Protein AF-A0A0C9WR78-F1 (afdb_monomer)

InterPro domains:
  IPR041539 CxC5 like cysteine cluster associated with KDZ [PF18718] (145-223)

Organism: NCBI:txid1095629

Foldseek 3Di:
DDPDFDADEFQPAPVVLVVVLQVVQFAPPQDPVLVVVLSCLLLQPLVLQAVQLDLCLDDPPHDHDLFDPSLLVSLVVSCVVCPPSVNRRHYPPQPPPPPPPPVSSSVSVSNSSNVVCVSSVSYQADPVRDGNDRHTRYDCPVVDDQAAQEAPQQFDPDPVLVRHGWDFDQDPVRFDFDWDADPNDTDGRHTWTWTARPPQRWIGGNAWTWHQDPVRDIDIDGPPDD

Structure (mmCIF, N/CA/C/O backbone):
data_AF-A0A0C9WR78-F1
#
_entry.id   AF-A0A0C9WR78-F1
#
loop_
_atom_site.group_PDB
_atom_site.id
_atom_site.type_symbol
_atom_site.label_atom_id
_atom_site.label_alt_id
_atom_site.label_comp_id
_atom_site.label_asym_id
_atom_site.label_entity_id
_atom_site.label_seq_id
_atom_site.pdbx_PDB_ins_code
_atom_site.Cartn_x
_atom_site.Cartn_y
_atom_site.Cartn_z
_atom_site.occupancy
_atom_site.B_iso_or_equiv
_atom_site.auth_seq_id
_atom_site.auth_comp_id
_atom_site.auth_asym_id
_atom_site.auth_atom_id
_atom_site.pdbx_PDB_model_num
ATOM 1 N N . VAL A 1 1 ? 12.668 29.415 6.405 1.00 40.47 1 VAL A N 1
ATOM 2 C CA . VAL A 1 1 ? 13.225 28.047 6.339 1.00 40.47 1 VAL A CA 1
ATOM 3 C C . VAL A 1 1 ? 12.569 27.245 7.443 1.00 40.47 1 VAL A C 1
ATOM 5 O O . VAL A 1 1 ? 12.888 27.458 8.604 1.00 40.47 1 VAL A O 1
ATOM 8 N N . THR A 1 2 ? 11.577 26.428 7.111 1.00 44.56 2 THR A N 1
ATOM 9 C CA . THR A 1 2 ? 10.944 25.514 8.070 1.00 44.56 2 THR A CA 1
ATOM 10 C C . THR A 1 2 ? 11.671 24.182 7.939 1.00 44.56 2 THR A C 1
ATOM 12 O O . THR A 1 2 ? 11.832 23.698 6.822 1.00 44.56 2 THR A O 1
ATOM 15 N N . ALA A 1 3 ? 12.187 23.633 9.040 1.00 56.28 3 ALA A N 1
ATOM 16 C CA . ALA A 1 3 ? 12.831 22.322 9.022 1.00 56.28 3 ALA A CA 1
ATOM 17 C C . ALA A 1 3 ? 11.846 21.265 8.497 1.00 56.28 3 ALA A C 1
ATOM 19 O O . ALA A 1 3 ? 10.652 21.347 8.802 1.00 56.28 3 ALA A O 1
ATOM 20 N N . ALA A 1 4 ? 12.335 20.294 7.719 1.00 65.69 4 ALA A N 1
ATOM 21 C CA . ALA A 1 4 ? 11.514 19.163 7.301 1.00 65.69 4 ALA A CA 1
ATOM 22 C C . ALA A 1 4 ? 10.894 18.505 8.550 1.00 65.69 4 ALA A C 1
ATOM 24 O O . ALA A 1 4 ? 11.597 18.342 9.557 1.00 65.69 4 ALA A O 1
ATOM 25 N N . PRO A 1 5 ? 9.588 18.183 8.536 1.00 70.12 5 PRO A N 1
ATOM 26 C CA . PRO A 1 5 ? 8.941 17.575 9.688 1.00 70.12 5 PRO A CA 1
ATOM 27 C C . PRO A 1 5 ? 9.662 16.273 10.040 1.00 70.12 5 PRO A C 1
ATOM 29 O O . PRO A 1 5 ? 9.913 15.436 9.177 1.00 70.12 5 PRO A O 1
ATOM 32 N N . GLN A 1 6 ? 10.022 16.108 11.314 1.00 84.88 6 GLN A N 1
ATOM 33 C CA . GLN A 1 6 ? 10.614 14.859 11.781 1.00 84.88 6 GLN A CA 1
ATOM 34 C C . GLN A 1 6 ? 9.590 13.737 11.613 1.00 84.88 6 GLN A C 1
ATOM 36 O O . GLN A 1 6 ? 8.482 13.842 12.134 1.00 84.88 6 GLN A O 1
ATOM 41 N N . THR A 1 7 ? 9.966 12.668 10.916 1.00 91.69 7 THR A N 1
ATOM 42 C CA . THR A 1 7 ? 9.113 11.499 10.679 1.00 91.69 7 THR A CA 1
ATOM 43 C C . THR A 1 7 ? 9.418 10.372 11.665 1.00 91.69 7 THR A C 1
ATOM 45 O O . THR A 1 7 ? 10.515 10.294 12.219 1.00 91.69 7 THR A O 1
ATOM 48 N N . GLN A 1 8 ? 8.465 9.464 11.852 1.00 92.69 8 GLN A N 1
ATOM 49 C CA . GLN A 1 8 ? 8.686 8.151 12.467 1.00 92.69 8 GLN A CA 1
ATOM 50 C C . GLN A 1 8 ? 8.805 7.072 11.374 1.00 92.69 8 GLN A C 1
ATOM 52 O O . GLN A 1 8 ? 8.262 7.264 10.286 1.00 92.69 8 GLN A O 1
ATOM 57 N N . PRO A 1 9 ? 9.513 5.952 11.601 1.00 93.69 9 PRO A N 1
ATOM 58 C CA . PRO A 1 9 ? 9.627 4.893 10.598 1.00 93.69 9 PRO A CA 1
ATOM 59 C C . PRO A 1 9 ? 8.269 4.245 10.288 1.00 93.69 9 PRO A C 1
ATOM 61 O O . PRO A 1 9 ? 7.370 4.239 11.134 1.00 93.69 9 PRO A O 1
ATOM 64 N N . PHE A 1 10 ? 8.138 3.659 9.094 1.00 94.69 10 PHE A N 1
ATOM 65 C CA . PHE A 1 10 ? 6.995 2.805 8.770 1.00 94.69 10 PHE A CA 1
ATOM 66 C C . PHE A 1 10 ? 6.891 1.650 9.783 1.00 94.69 10 PHE A C 1
ATOM 68 O O . PHE A 1 10 ? 7.930 1.094 10.158 1.00 94.69 10 PHE A O 1
ATOM 75 N N . PRO A 1 11 ? 5.681 1.266 10.238 1.00 93.56 11 PRO A N 1
ATOM 76 C CA . PRO A 1 11 ? 5.516 0.159 11.174 1.00 93.56 11 PRO A CA 1
ATOM 77 C C . PRO A 1 11 ? 6.194 -1.129 10.686 1.00 93.56 11 PRO A C 1
ATOM 79 O O . PRO A 1 11 ? 5.791 -1.723 9.688 1.00 93.56 11 PRO A O 1
ATOM 82 N N . ASN A 1 12 ? 7.217 -1.583 11.414 1.00 93.69 12 ASN A N 1
ATOM 83 C CA . ASN A 1 12 ? 7.904 -2.839 11.127 1.00 93.69 12 ASN A CA 1
ATOM 84 C C . ASN A 1 12 ? 7.202 -3.995 11.852 1.00 93.69 12 ASN A C 1
ATOM 86 O O . ASN A 1 12 ? 7.525 -4.321 12.996 1.00 93.69 12 ASN A O 1
ATOM 90 N N . LEU A 1 13 ? 6.205 -4.580 11.193 1.00 94.06 13 LEU A N 1
ATOM 91 C CA . LEU A 1 13 ? 5.384 -5.663 11.726 1.00 94.06 13 LEU A CA 1
ATOM 92 C C . LEU A 1 13 ? 5.603 -6.944 10.906 1.00 94.06 13 LEU A C 1
ATOM 94 O O . LEU A 1 13 ? 5.461 -6.903 9.682 1.00 94.06 13 LEU A O 1
ATOM 98 N N . PRO A 1 14 ? 5.878 -8.107 11.533 1.00 96.62 14 PRO A N 1
ATOM 99 C CA . PRO A 1 14 ? 5.949 -9.360 10.796 1.00 96.62 14 PRO A CA 1
ATOM 100 C C . PRO A 1 14 ? 4.635 -9.642 10.067 1.00 96.62 14 PRO A C 1
ATOM 102 O O . PRO A 1 14 ? 3.563 -9.606 10.677 1.00 96.62 14 PRO A O 1
ATOM 105 N N . PHE A 1 15 ? 4.719 -10.011 8.787 1.00 96.19 15 PHE A N 1
ATOM 106 C CA . PHE A 1 15 ? 3.531 -10.247 7.962 1.00 96.19 15 PHE A CA 1
ATOM 107 C C . PHE A 1 15 ? 2.577 -11.281 8.577 1.00 96.19 15 PHE A C 1
ATOM 109 O O . PHE A 1 15 ? 1.371 -11.097 8.525 1.00 96.19 15 PHE A O 1
ATOM 116 N N . LYS A 1 16 ? 3.097 -12.317 9.252 1.00 97.81 16 LYS A N 1
ATOM 117 C CA . LYS A 1 16 ? 2.271 -13.306 9.968 1.00 97.81 16 LYS A CA 1
ATOM 118 C C . LYS A 1 16 ? 1.403 -12.680 11.066 1.00 97.81 16 LYS A C 1
ATOM 120 O O . LYS A 1 16 ? 0.264 -13.097 11.262 1.00 97.81 16 LYS A O 1
ATOM 125 N N . VAL A 1 17 ? 1.939 -11.712 11.811 1.00 97.94 17 VAL A N 1
ATOM 126 C CA . VAL A 1 17 ? 1.195 -11.017 12.874 1.00 97.94 17 VAL A CA 1
ATOM 127 C C . VAL A 1 17 ? 0.112 -10.140 12.248 1.00 97.94 17 VAL A C 1
ATOM 129 O O . VAL A 1 17 ? -1.032 -10.171 12.696 1.00 97.94 17 VAL A O 1
ATOM 132 N N . PHE A 1 18 ? 0.452 -9.436 11.164 1.00 97.50 18 PHE A N 1
ATOM 133 C CA . PHE A 1 18 ? -0.502 -8.662 10.375 1.00 97.50 18 PHE A CA 1
ATOM 134 C C . PHE A 1 18 ? -1.630 -9.534 9.807 1.00 97.50 18 PHE A C 1
ATOM 136 O O . PHE A 1 18 ? -2.799 -9.257 10.053 1.00 97.50 18 PHE A O 1
ATOM 143 N N . SER A 1 19 ? -1.299 -10.616 9.100 1.00 97.19 19 SER A N 1
ATOM 144 C CA . SER A 1 19 ? -2.281 -11.494 8.458 1.00 97.19 19 SER A CA 1
ATOM 145 C C . SER A 1 19 ? -3.215 -12.135 9.483 1.00 97.19 19 SER A C 1
ATOM 147 O O . SER A 1 19 ? -4.429 -12.113 9.304 1.00 97.19 19 SER A O 1
ATOM 149 N N . THR A 1 20 ? -2.665 -12.599 10.612 1.00 97.88 20 THR A N 1
ATOM 150 C CA . THR A 1 20 ? -3.453 -13.150 11.725 1.00 97.88 20 THR A CA 1
ATOM 151 C C . THR A 1 20 ? -4.418 -12.106 12.283 1.00 97.88 20 THR A C 1
ATOM 153 O O . THR A 1 20 ? -5.585 -12.409 12.515 1.00 97.88 20 THR A O 1
ATOM 156 N N . PHE A 1 21 ? -3.966 -10.862 12.473 1.00 97.81 21 PHE A N 1
ATOM 157 C CA . PHE A 1 21 ? -4.841 -9.779 12.916 1.00 97.81 21 PHE A CA 1
ATOM 158 C C . PHE A 1 21 ? -5.975 -9.521 11.920 1.00 97.81 21 PHE A C 1
ATOM 160 O O . PHE A 1 21 ? -7.121 -9.360 12.341 1.00 9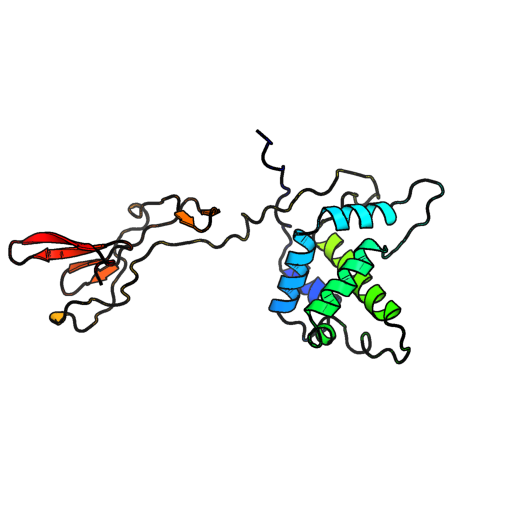7.81 21 PHE A O 1
ATOM 167 N N . VAL A 1 22 ? -5.677 -9.500 10.616 1.00 97.25 22 VAL A N 1
ATOM 168 C CA . VAL A 1 22 ? -6.681 -9.264 9.572 1.00 97.25 22 VAL A CA 1
ATOM 169 C C . VAL A 1 22 ? -7.749 -10.355 9.596 1.00 97.25 22 VAL A C 1
ATOM 171 O O . VAL A 1 22 ? -8.935 -10.040 9.695 1.00 97.25 22 VAL A O 1
ATOM 174 N N . GLU A 1 23 ? -7.337 -11.624 9.620 1.00 95.88 23 GLU A N 1
ATOM 175 C CA . GLU A 1 23 ? -8.231 -12.783 9.735 1.00 95.88 23 GLU A CA 1
ATOM 176 C C . GLU A 1 23 ? -9.070 -12.743 11.023 1.00 95.88 23 GLU A C 1
ATOM 178 O O . GLU A 1 23 ? -10.248 -13.117 11.035 1.00 95.88 23 GLU A O 1
ATOM 183 N N . GLN A 1 24 ? -8.480 -12.266 12.124 1.00 95.94 24 GLN A N 1
ATOM 184 C CA . GLN A 1 24 ? -9.122 -12.179 13.435 1.00 95.94 24 GLN A CA 1
ATOM 185 C C . GLN A 1 24 ? -10.045 -10.968 13.612 1.00 95.94 24 GLN A C 1
ATOM 187 O O . GLN A 1 24 ? -10.914 -10.990 14.485 1.00 95.94 24 GLN A O 1
ATOM 192 N N . THR A 1 25 ? -9.890 -9.927 12.800 1.00 96.19 25 THR A N 1
ATOM 193 C CA . THR A 1 25 ? -10.568 -8.644 13.020 1.00 96.19 25 THR A CA 1
ATOM 194 C C . THR A 1 25 ? -11.591 -8.342 11.940 1.00 96.19 25 THR A C 1
ATOM 196 O O . THR A 1 25 ? -12.687 -7.883 12.263 1.00 96.19 25 THR A O 1
ATOM 199 N N . PHE A 1 26 ? -11.284 -8.609 10.675 1.00 96.25 26 PHE A N 1
ATOM 200 C CA . PHE A 1 26 ? -12.121 -8.216 9.543 1.00 96.25 26 PHE A CA 1
ATOM 201 C C . PHE A 1 26 ? -12.909 -9.398 8.967 1.00 96.25 26 PHE A C 1
ATOM 203 O O . PHE A 1 26 ? -12.784 -10.540 9.424 1.00 96.25 26 PHE A O 1
ATOM 210 N N . GLY A 1 27 ? -13.799 -9.116 8.013 1.00 94.75 27 GLY A N 1
ATOM 211 C CA . GLY A 1 27 ? -14.525 -10.152 7.287 1.00 94.75 27 GLY A CA 1
ATOM 212 C C . GLY A 1 27 ? -13.594 -10.961 6.383 1.00 94.75 27 GLY A C 1
ATOM 213 O O . GLY A 1 27 ? -12.632 -10.434 5.833 1.00 94.75 27 GLY A O 1
ATOM 214 N N . SER A 1 28 ? -13.906 -12.244 6.186 1.00 93.75 28 SER A N 1
ATOM 215 C CA . SER A 1 28 ? -13.090 -13.172 5.380 1.00 93.75 28 SER A CA 1
ATOM 216 C C . SER A 1 28 ? -12.945 -12.768 3.910 1.00 93.75 28 SER A C 1
ATOM 218 O O . SER A 1 28 ? -12.052 -13.254 3.229 1.00 93.75 28 SER A O 1
ATOM 220 N N . ASN A 1 29 ? -13.833 -11.899 3.424 1.00 93.81 29 ASN A N 1
ATOM 221 C CA . ASN A 1 29 ? -13.878 -11.452 2.033 1.00 93.81 29 ASN A CA 1
ATOM 222 C C . ASN A 1 29 ? -13.336 -10.021 1.870 1.00 93.81 29 ASN A C 1
ATOM 224 O O . ASN A 1 29 ? -13.615 -9.384 0.856 1.00 93.81 29 ASN A O 1
ATOM 228 N N . ILE A 1 30 ? -12.629 -9.481 2.873 1.00 96.38 30 ILE A N 1
ATOM 229 C CA . ILE A 1 30 ? -11.967 -8.180 2.749 1.00 96.38 30 ILE A CA 1
ATOM 230 C C . ILE A 1 30 ? -10.943 -8.228 1.611 1.00 96.38 30 ILE A C 1
ATOM 232 O O . ILE A 1 30 ? -10.128 -9.146 1.522 1.00 96.38 30 ILE A O 1
ATOM 236 N N . SER A 1 31 ? -10.998 -7.246 0.712 1.00 96.75 31 SER A N 1
ATOM 237 C CA . SER A 1 31 ? -10.067 -7.177 -0.414 1.00 96.75 31 SER A CA 1
ATOM 238 C C . SER A 1 31 ? -8.708 -6.617 0.019 1.00 96.75 31 SER A C 1
ATOM 240 O O . SER A 1 31 ? -8.617 -5.834 0.971 1.00 96.75 31 SER A O 1
ATOM 242 N N . LEU A 1 32 ? -7.650 -6.946 -0.730 1.00 96.81 32 LEU A N 1
ATOM 243 C CA . LEU A 1 32 ? -6.335 -6.323 -0.549 1.00 96.81 32 LEU A CA 1
ATOM 244 C C . LEU A 1 32 ? -6.422 -4.793 -0.667 1.00 96.81 32 LEU A C 1
ATOM 246 O O . LEU A 1 32 ? -5.854 -4.088 0.159 1.00 96.81 32 LEU A O 1
ATOM 250 N N . ALA A 1 33 ? -7.178 -4.282 -1.644 1.00 97.50 33 ALA A N 1
ATOM 251 C CA . ALA A 1 33 ? -7.356 -2.846 -1.852 1.00 97.50 33 ALA A CA 1
ATOM 252 C C . ALA A 1 33 ? -7.993 -2.160 -0.631 1.00 97.50 33 ALA A C 1
ATOM 254 O O . ALA A 1 33 ? -7.515 -1.122 -0.180 1.00 97.50 33 ALA A O 1
ATOM 255 N N . THR A 1 34 ? -9.025 -2.771 -0.041 1.00 97.81 34 THR A N 1
ATOM 256 C CA . THR A 1 34 ? -9.662 -2.279 1.189 1.00 97.81 34 THR A CA 1
ATOM 257 C C . THR A 1 34 ? -8.683 -2.284 2.360 1.00 97.81 34 THR A C 1
ATOM 259 O O . THR A 1 34 ? -8.630 -1.323 3.123 1.00 97.81 34 THR A O 1
ATOM 262 N N . MET A 1 35 ? -7.881 -3.341 2.503 1.00 97.38 35 MET A N 1
ATOM 263 C CA . MET A 1 35 ? -6.908 -3.438 3.588 1.00 97.38 35 MET A CA 1
ATOM 264 C C . MET A 1 35 ? -5.779 -2.404 3.448 1.00 97.38 35 MET A C 1
ATOM 266 O O . MET A 1 35 ? -5.389 -1.789 4.439 1.00 97.38 35 MET A O 1
ATOM 270 N N . LEU A 1 36 ? -5.295 -2.160 2.227 1.00 97.38 36 LEU A N 1
ATOM 271 C CA . LEU A 1 36 ? -4.324 -1.100 1.941 1.00 97.38 36 LEU A CA 1
ATOM 272 C C . LEU A 1 36 ? -4.911 0.289 2.216 1.00 97.38 36 LEU A C 1
ATOM 274 O O . LEU A 1 36 ? -4.250 1.102 2.853 1.00 97.38 36 LEU A O 1
ATOM 278 N N . LEU A 1 37 ? -6.169 0.538 1.831 1.00 98.12 37 LEU A N 1
ATOM 279 C CA . LEU A 1 37 ? -6.866 1.787 2.156 1.00 98.12 37 LEU A CA 1
ATOM 280 C C . LEU A 1 37 ? -6.908 2.021 3.666 1.00 98.12 37 LEU A C 1
ATOM 282 O O . LEU A 1 37 ? -6.587 3.115 4.122 1.00 98.12 37 LEU A O 1
ATOM 286 N N . LEU A 1 38 ? -7.282 1.004 4.447 1.00 98.12 38 LEU A N 1
ATOM 287 C CA . LEU A 1 38 ? -7.291 1.111 5.904 1.00 98.12 38 LEU A CA 1
ATOM 288 C C . LEU A 1 38 ? -5.878 1.367 6.440 1.00 98.12 38 LEU A C 1
ATOM 290 O O . LEU A 1 38 ? -5.715 2.253 7.269 1.00 98.12 38 LEU A O 1
ATOM 294 N N . LEU A 1 39 ? -4.863 0.640 5.958 1.00 97.69 39 LEU A N 1
ATOM 295 C CA . LEU A 1 39 ? -3.469 0.815 6.379 1.00 97.69 39 LEU A CA 1
ATOM 296 C C . LEU A 1 39 ? -2.993 2.252 6.146 1.00 97.69 39 LEU A C 1
ATOM 298 O O . LEU A 1 39 ? -2.567 2.895 7.103 1.00 97.69 39 LEU A O 1
ATOM 302 N N . PHE A 1 40 ? -3.134 2.762 4.920 1.00 97.25 40 PHE A N 1
ATOM 303 C CA . PHE A 1 40 ? -2.748 4.129 4.566 1.00 97.25 40 PHE A CA 1
ATOM 304 C C . PHE A 1 40 ? -3.545 5.163 5.355 1.00 97.25 40 PHE A C 1
ATOM 306 O O . PHE A 1 40 ? -2.971 6.102 5.897 1.00 97.25 40 PHE A O 1
ATOM 313 N N . THR A 1 41 ? -4.845 4.935 5.551 1.00 98.00 41 THR A N 1
ATOM 314 C CA . THR A 1 41 ? -5.661 5.808 6.401 1.00 98.00 41 THR A CA 1
ATOM 315 C C . THR A 1 41 ? -5.093 5.892 7.822 1.00 98.00 41 THR A C 1
ATOM 317 O O . THR A 1 41 ? -5.017 6.982 8.385 1.00 98.00 41 THR A O 1
ATOM 320 N N . MET A 1 42 ? -4.649 4.779 8.414 1.00 97.50 42 MET A N 1
ATOM 321 C CA . MET A 1 42 ? -4.058 4.806 9.755 1.00 97.50 42 MET A CA 1
ATOM 322 C C . MET A 1 42 ? -2.705 5.529 9.778 1.00 97.50 42 MET A C 1
ATOM 324 O O . MET A 1 42 ? -2.457 6.326 10.683 1.00 97.50 42 MET A O 1
ATOM 328 N N . THR A 1 43 ? -1.831 5.278 8.803 1.00 96.75 43 THR A N 1
ATOM 329 C CA . THR A 1 43 ? -0.476 5.854 8.767 1.00 96.75 43 THR A CA 1
ATOM 330 C C . THR A 1 43 ? -0.443 7.327 8.346 1.00 96.75 43 THR A C 1
ATOM 332 O O . THR A 1 43 ? 0.503 8.027 8.706 1.00 96.75 43 THR A O 1
ATOM 335 N N . GLU A 1 44 ? -1.475 7.829 7.661 1.00 96.31 44 GLU A N 1
ATOM 336 C CA . GLU A 1 44 ? -1.596 9.237 7.238 1.00 96.31 44 GLU A CA 1
ATOM 337 C C . GLU A 1 44 ? -2.355 10.141 8.220 1.00 96.31 44 GLU A C 1
ATOM 339 O O . GLU A 1 44 ? -2.433 11.345 7.998 1.00 96.31 44 GLU A O 1
ATOM 344 N N . ASN A 1 45 ? -2.899 9.606 9.320 1.00 96.75 45 ASN A N 1
ATOM 345 C CA . ASN A 1 45 ? -3.698 10.389 10.277 1.00 96.75 45 ASN A CA 1
ATOM 346 C C . ASN A 1 45 ? -3.119 10.425 11.717 1.00 96.75 45 ASN A C 1
ATOM 348 O O . ASN A 1 45 ? -3.869 10.234 12.684 1.00 96.75 45 ASN A O 1
ATOM 352 N N . PRO A 1 46 ? -1.808 10.684 11.925 1.00 95.25 46 PRO A N 1
ATOM 353 C CA . PRO A 1 46 ? -1.176 10.601 13.247 1.00 95.25 46 PRO A CA 1
ATOM 354 C C . PRO A 1 46 ? -1.723 11.616 14.266 1.00 95.25 46 PRO A C 1
ATOM 356 O O . PRO A 1 46 ? -1.788 11.317 15.463 1.00 95.25 46 PRO A O 1
ATOM 359 N N . GLU A 1 47 ? -2.159 12.804 13.841 1.00 94.81 47 GLU A N 1
ATOM 360 C CA . GLU A 1 47 ? -2.771 13.797 14.729 1.00 94.81 47 GLU A CA 1
ATOM 361 C C . GLU A 1 47 ? -4.115 13.312 15.269 1.00 94.81 47 GLU A C 1
ATOM 363 O O . GLU A 1 47 ? -4.366 13.411 16.472 1.00 94.81 47 GLU A O 1
ATOM 368 N N . LEU A 1 48 ? -4.954 12.746 14.397 1.00 96.94 48 LEU A N 1
ATOM 369 C CA . LEU A 1 48 ? -6.248 12.186 14.779 1.00 96.94 48 LEU A CA 1
ATOM 370 C C . LEU A 1 48 ? -6.057 11.027 15.760 1.00 96.94 48 LEU A C 1
ATOM 372 O O . LEU A 1 48 ? -6.731 10.977 16.790 1.00 96.94 48 LEU A O 1
ATOM 376 N N . LEU A 1 49 ? -5.094 10.138 15.492 1.00 96.75 49 LEU A N 1
ATOM 377 C CA . LEU A 1 49 ? -4.758 9.036 16.39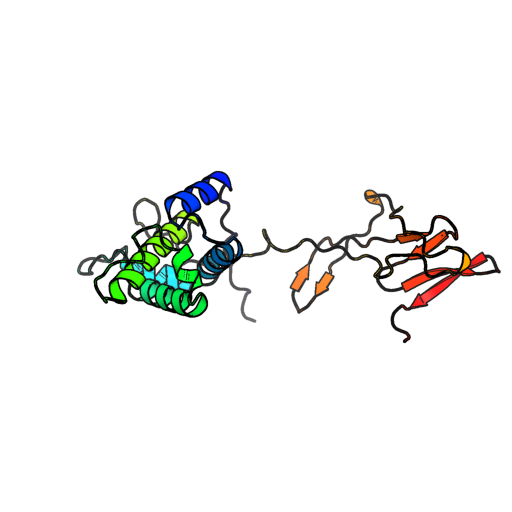5 1.00 96.75 49 LEU A CA 1
ATOM 378 C C . LEU A 1 49 ? -4.203 9.532 17.736 1.00 96.75 49 LEU A C 1
ATOM 380 O O . LEU A 1 49 ? -4.549 8.981 18.779 1.00 96.75 49 LEU A O 1
ATOM 384 N N . SER A 1 50 ? -3.424 10.616 17.743 1.00 95.50 50 SER A N 1
ATOM 385 C CA . SER A 1 50 ? -2.942 11.234 18.984 1.00 95.50 50 SER A CA 1
ATOM 386 C C . SER A 1 50 ? -4.093 11.792 19.830 1.00 95.50 50 SER A C 1
ATOM 388 O O . SER A 1 50 ? -4.132 11.578 21.044 1.00 95.50 50 SER A O 1
ATOM 390 N N . LEU A 1 51 ? -5.055 12.471 19.195 1.00 95.69 51 LEU A N 1
ATOM 391 C CA . LEU A 1 51 ? -6.258 12.991 19.854 1.00 95.69 51 LEU A CA 1
ATOM 392 C C . LEU A 1 51 ? -7.132 11.860 20.407 1.00 95.69 51 LEU A C 1
ATOM 394 O O . LEU A 1 51 ? -7.616 11.942 21.538 1.00 95.69 51 LEU A O 1
ATOM 398 N N . HIS A 1 52 ? -7.301 10.786 19.633 1.00 96.12 52 HIS A N 1
ATOM 399 C CA . HIS A 1 52 ? -7.997 9.586 20.079 1.00 96.12 52 HIS A CA 1
ATOM 400 C C . HIS A 1 52 ? -7.320 8.965 21.306 1.00 96.12 52 HIS A C 1
ATOM 402 O O . HIS A 1 52 ? -7.970 8.780 22.337 1.00 96.12 52 HIS A O 1
ATOM 408 N N . ALA A 1 53 ? -6.012 8.722 21.235 1.00 95.38 53 ALA A N 1
ATOM 409 C CA . ALA A 1 53 ? -5.265 8.082 22.305 1.00 95.38 53 ALA A CA 1
ATOM 410 C C . ALA A 1 53 ? -5.265 8.903 23.605 1.00 95.38 53 ALA A C 1
ATOM 412 O O . ALA A 1 53 ? -5.358 8.324 24.689 1.00 95.38 53 ALA A O 1
ATOM 413 N N . ARG A 1 54 ? -5.240 10.244 23.528 1.00 94.50 54 ARG A N 1
ATOM 414 C CA . ARG A 1 54 ? -5.358 11.115 24.712 1.00 94.50 54 ARG A CA 1
ATOM 415 C C . ARG A 1 54 ? -6.687 10.925 25.449 1.00 94.50 54 ARG A C 1
ATOM 417 O O . ARG A 1 54 ? -6.702 10.981 26.674 1.00 94.50 54 ARG A O 1
ATOM 424 N N . GLN A 1 55 ? -7.783 10.658 24.735 1.00 94.62 55 GLN A N 1
ATOM 425 C CA . GLN A 1 55 ? -9.096 10.375 25.338 1.00 94.62 55 GLN A CA 1
ATOM 426 C C . GLN A 1 55 ? -9.252 8.926 25.836 1.00 94.62 55 GLN A C 1
ATOM 428 O O . GLN A 1 55 ? -10.174 8.625 26.600 1.00 94.62 55 GLN A O 1
ATOM 433 N N . GLN A 1 56 ? -8.348 8.026 25.441 1.00 93.94 56 GLN A N 1
ATOM 434 C CA . GLN A 1 56 ? -8.224 6.690 26.036 1.00 93.94 56 GLN A CA 1
ATOM 435 C C . GLN A 1 56 ? -7.377 6.690 27.321 1.00 93.94 56 GLN A C 1
ATOM 437 O O . GLN A 1 56 ? -7.496 5.768 28.132 1.00 93.94 56 GLN A O 1
ATOM 442 N N . HIS A 1 57 ? -6.563 7.732 27.522 1.00 93.44 57 HIS A N 1
ATOM 443 C CA . HIS A 1 57 ? -5.701 7.946 28.688 1.00 93.44 57 HIS A CA 1
ATOM 444 C C . HIS A 1 57 ? -6.063 9.276 29.377 1.00 93.44 57 HIS A C 1
ATOM 446 O O . HIS A 1 57 ? -5.303 10.247 29.290 1.00 93.44 57 HIS A O 1
ATOM 452 N N . PRO A 1 58 ? -7.260 9.352 29.993 1.00 91.56 58 PRO A N 1
ATOM 453 C CA . PRO A 1 58 ? -7.754 10.561 30.644 1.00 91.56 58 PRO A CA 1
ATOM 454 C C . PRO A 1 58 ? -6.890 10.991 31.836 1.00 91.56 58 PRO A C 1
ATOM 456 O O . PRO A 1 58 ? -6.304 10.155 32.526 1.00 91.56 58 PRO A O 1
ATOM 459 N N . ALA A 1 59 ? -6.861 12.297 32.096 1.00 89.56 59 ALA A N 1
ATOM 460 C CA . ALA A 1 59 ? -6.388 12.851 33.360 1.00 89.56 59 ALA A CA 1
ATOM 461 C C . ALA A 1 59 ? -7.433 12.647 34.474 1.00 89.56 59 ALA A C 1
ATOM 463 O O . ALA A 1 59 ? -8.559 12.208 34.228 1.00 89.56 59 ALA A O 1
ATOM 464 N N . GLU A 1 60 ? -7.071 12.969 35.716 1.00 89.81 60 GLU A N 1
ATOM 465 C CA . GLU A 1 60 ? -8.004 12.902 36.841 1.00 89.81 60 GLU A CA 1
ATOM 466 C C . GLU A 1 60 ? -9.237 13.788 36.586 1.00 89.81 60 GLU A C 1
ATOM 468 O O . GLU A 1 60 ? -9.115 14.948 36.194 1.00 89.81 60 GLU A O 1
ATOM 473 N N . GLY A 1 61 ? -10.432 13.219 36.767 1.00 90.31 61 GLY A N 1
ATOM 474 C CA . GLY A 1 61 ? -11.709 13.888 36.490 1.00 90.31 61 GLY A CA 1
ATOM 475 C C . GLY A 1 61 ? -12.216 13.771 35.044 1.00 90.31 61 GLY A C 1
ATOM 476 O O . GLY A 1 61 ? -13.349 14.166 34.775 1.00 90.31 61 GLY A O 1
ATOM 477 N N . GLU A 1 62 ? -11.440 13.200 34.118 1.00 92.25 62 GLU A N 1
ATOM 478 C CA . GLU A 1 62 ? -11.878 12.945 32.741 1.00 92.25 62 GLU A CA 1
ATOM 479 C C . GLU A 1 62 ? -12.429 11.515 32.561 1.00 92.25 62 GLU A C 1
ATOM 481 O O . GLU A 1 62 ? -11.972 10.549 33.175 1.00 92.25 62 GLU A O 1
ATOM 486 N N . ASN A 1 63 ? -13.403 11.358 31.659 1.00 90.69 63 ASN A N 1
ATOM 487 C CA . ASN A 1 63 ? -13.982 10.052 31.341 1.00 90.69 63 ASN A CA 1
ATOM 488 C C . ASN A 1 63 ? -13.105 9.271 30.359 1.00 90.69 63 ASN A C 1
ATOM 490 O O . ASN A 1 63 ? -12.733 9.775 29.298 1.00 90.69 63 ASN A O 1
ATOM 494 N N . LYS A 1 64 ? -12.856 7.995 30.666 1.00 90.25 64 LYS A N 1
ATOM 495 C CA . LYS A 1 64 ? -12.185 7.072 29.745 1.00 90.25 64 LYS A CA 1
ATOM 496 C C . LYS A 1 64 ? -13.139 6.647 28.634 1.00 90.25 64 LYS A C 1
ATOM 498 O O . LYS A 1 64 ? -14.245 6.186 28.907 1.00 90.25 64 LYS A O 1
ATOM 503 N N . THR A 1 65 ? -12.688 6.735 27.386 1.00 90.25 65 THR A N 1
ATOM 504 C CA . THR A 1 65 ? -13.456 6.275 26.219 1.00 90.25 65 THR A CA 1
ATOM 505 C C . THR A 1 65 ? -12.727 5.147 25.505 1.00 90.25 65 THR A C 1
ATOM 507 O O . THR A 1 65 ? -11.504 5.155 25.419 1.00 90.25 65 THR A O 1
ATOM 510 N N . VAL A 1 66 ? -13.468 4.149 25.012 1.00 88.25 66 VAL A N 1
ATOM 511 C CA . VAL A 1 66 ? -12.888 3.062 24.199 1.00 88.25 66 VAL A CA 1
ATOM 512 C C . VAL A 1 66 ? -12.676 3.550 22.769 1.00 88.25 66 VAL A C 1
ATOM 514 O O . VAL A 1 66 ? -11.565 3.481 22.256 1.00 88.25 66 VAL A O 1
ATOM 517 N N . ALA A 1 67 ? -13.725 4.109 22.165 1.00 92.75 67 ALA A N 1
ATOM 518 C CA . ALA A 1 67 ? -13.692 4.789 20.878 1.00 92.75 67 ALA A CA 1
ATOM 519 C C . ALA A 1 67 ? -14.096 6.249 21.093 1.00 92.75 67 ALA A C 1
ATOM 521 O O . ALA A 1 67 ? -15.181 6.532 21.603 1.00 92.75 67 ALA A O 1
ATOM 522 N N . SER A 1 68 ? -13.209 7.175 20.740 1.00 95.12 68 SER A N 1
ATOM 523 C CA . SER A 1 68 ? -13.503 8.601 20.831 1.00 95.12 68 SER A CA 1
ATOM 524 C C . SER A 1 68 ? -14.294 9.109 19.628 1.00 95.12 68 SER A C 1
ATOM 526 O O . SER A 1 68 ? -14.311 8.489 18.566 1.00 95.12 68 SER A O 1
ATOM 528 N N . GLY A 1 69 ? -14.856 10.316 19.748 1.00 95.19 69 GLY A N 1
ATOM 529 C CA . GLY A 1 69 ? -15.455 11.025 18.614 1.00 95.19 69 GLY A CA 1
ATOM 530 C C . GLY A 1 69 ? -14.504 11.187 17.418 1.00 95.19 69 GLY A C 1
ATOM 531 O O . GLY A 1 69 ? -14.962 11.151 16.280 1.00 95.19 69 GLY A O 1
ATOM 532 N N . TRP A 1 70 ? -13.190 11.284 17.659 1.00 96.88 70 TRP A N 1
ATOM 533 C CA . TRP A 1 70 ? -12.165 11.380 16.612 1.00 96.88 70 TRP A CA 1
ATOM 534 C C . TRP A 1 70 ? -12.127 10.140 15.721 1.00 96.88 70 TRP A C 1
ATOM 536 O O . TRP A 1 70 ? -12.263 10.246 14.502 1.00 96.88 70 TRP A O 1
ATOM 546 N N . ILE A 1 71 ? -12.006 8.957 16.326 1.00 97.31 71 ILE A N 1
ATOM 547 C CA . ILE A 1 71 ? -11.950 7.704 15.569 1.00 97.31 71 ILE A CA 1
ATOM 548 C C . ILE A 1 71 ? -13.323 7.309 15.008 1.00 97.31 71 ILE A C 1
ATOM 550 O O . ILE A 1 71 ? -13.396 6.765 13.909 1.00 97.31 71 ILE A O 1
ATOM 554 N N . CYS A 1 72 ? -14.416 7.689 15.681 1.00 96.00 72 CYS A N 1
ATOM 555 C CA . CYS A 1 72 ? -15.773 7.566 15.140 1.00 96.00 72 CYS A CA 1
ATOM 556 C C . CYS A 1 72 ? -15.983 8.421 13.888 1.00 96.00 72 CYS A C 1
ATOM 558 O O . CYS A 1 72 ? -16.618 7.973 12.935 1.00 96.00 72 CYS A O 1
ATOM 560 N N . SER A 1 73 ? -15.433 9.636 13.858 1.00 96.44 73 SER A N 1
ATOM 561 C CA . SER A 1 73 ? -15.464 10.482 12.664 1.00 96.44 73 SER A CA 1
ATOM 562 C C . SER A 1 73 ? -14.695 9.833 11.510 1.00 96.44 73 SER A C 1
ATOM 564 O O . SER A 1 73 ? -15.232 9.694 10.413 1.00 96.44 73 SER A O 1
ATOM 566 N N . LEU A 1 74 ? -13.485 9.327 11.781 1.00 97.50 74 LEU A N 1
ATOM 567 C CA . LEU A 1 74 ? -12.678 8.615 10.785 1.00 97.50 74 LEU A CA 1
ATOM 568 C C . LEU A 1 74 ? -13.404 7.380 10.228 1.00 97.50 74 LEU A C 1
ATOM 570 O O . LEU A 1 74 ? -13.452 7.175 9.017 1.00 97.50 74 LEU A O 1
ATOM 574 N N . SER A 1 75 ? -14.028 6.596 11.109 1.00 96.81 75 SER A N 1
ATOM 575 C CA . SER A 1 75 ? -14.854 5.446 10.744 1.00 96.81 75 SER A CA 1
ATOM 576 C C . SER A 1 75 ? -15.953 5.829 9.752 1.00 96.81 75 SER A C 1
ATOM 578 O O . SER A 1 75 ? -16.117 5.163 8.735 1.00 96.81 75 SER A O 1
ATOM 580 N N . ARG A 1 76 ? -16.691 6.916 10.005 1.00 95.44 76 ARG A N 1
ATOM 581 C CA . ARG A 1 76 ? -17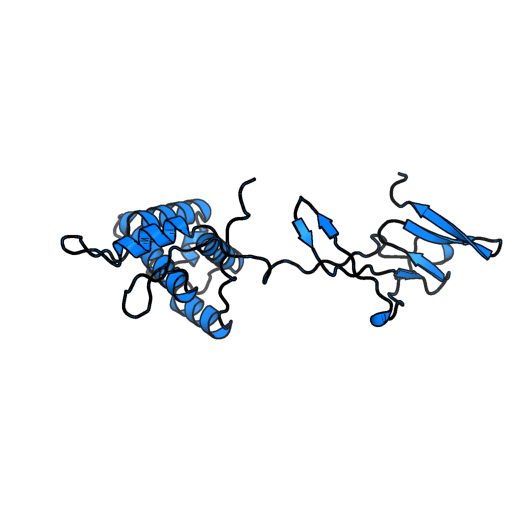.763 7.381 9.107 1.00 95.44 76 ARG A CA 1
ATOM 582 C C . ARG A 1 76 ? -17.227 7.762 7.731 1.00 95.44 76 ARG A C 1
ATOM 584 O O . ARG A 1 76 ? -17.828 7.388 6.726 1.00 95.44 76 ARG A O 1
ATOM 591 N N . THR A 1 77 ? -16.083 8.442 7.681 1.00 96.75 77 THR A N 1
ATOM 592 C CA . THR A 1 77 ? -15.409 8.789 6.422 1.00 96.75 77 THR A CA 1
ATOM 593 C C . THR A 1 77 ? -15.006 7.539 5.639 1.00 96.75 77 THR A C 1
ATOM 595 O O . THR A 1 77 ? -15.280 7.453 4.444 1.00 96.75 77 THR A O 1
ATOM 598 N N . ILE A 1 78 ? -14.438 6.530 6.307 1.00 97.31 78 ILE A N 1
ATOM 599 C CA . ILE A 1 78 ? -14.091 5.242 5.684 1.00 97.31 78 ILE A CA 1
ATOM 600 C C . ILE A 1 78 ? -15.343 4.534 5.153 1.00 97.31 78 ILE A C 1
ATOM 602 O O . ILE A 1 78 ? -15.343 4.040 4.027 1.00 97.31 78 ILE A O 1
ATOM 606 N N . MET A 1 79 ? -16.427 4.500 5.933 1.00 94.56 79 MET A N 1
ATOM 607 C CA . MET A 1 79 ? -17.692 3.895 5.503 1.00 94.56 79 MET A CA 1
ATOM 608 C C . MET A 1 79 ? -18.264 4.594 4.269 1.00 94.56 79 MET A C 1
ATOM 610 O O . MET A 1 79 ? -18.726 3.926 3.347 1.00 94.56 79 MET A O 1
ATOM 614 N N . HIS A 1 80 ? -18.198 5.924 4.234 1.00 94.81 80 HIS A N 1
ATOM 615 C CA . HIS A 1 80 ? -18.613 6.709 3.078 1.00 94.81 80 HIS A CA 1
ATOM 616 C C . HIS A 1 80 ? -17.749 6.408 1.842 1.00 94.81 80 HIS A C 1
ATOM 618 O O . HIS A 1 80 ? -18.288 6.219 0.752 1.00 94.81 80 HIS A O 1
ATOM 624 N N . GLN A 1 81 ? -16.426 6.308 2.010 1.00 96.38 81 GLN A N 1
ATOM 625 C CA . GLN A 1 81 ? -15.490 6.018 0.922 1.00 96.38 81 GLN A CA 1
ATOM 626 C C . GLN A 1 81 ? -15.689 4.614 0.333 1.00 96.38 81 GLN A C 1
ATOM 628 O O . GLN A 1 81 ? -15.694 4.453 -0.885 1.00 96.38 81 GLN A O 1
ATOM 633 N N . LEU A 1 82 ? -15.872 3.604 1.190 1.00 94.75 82 LEU A N 1
ATOM 634 C CA . LEU A 1 82 ? -16.005 2.202 0.779 1.00 94.75 82 LEU A CA 1
ATOM 635 C C . LEU A 1 82 ? -17.402 1.838 0.261 1.00 94.75 82 LEU A C 1
ATOM 637 O O . LEU A 1 82 ? -17.555 0.800 -0.377 1.00 94.75 82 LEU A O 1
ATOM 641 N N . LYS A 1 83 ? -18.427 2.662 0.511 1.00 92.62 83 LYS A N 1
ATOM 642 C CA . LYS A 1 83 ? -19.806 2.424 0.050 1.00 92.62 83 LYS A CA 1
ATOM 643 C C . LYS A 1 83 ? -20.274 1.002 0.394 1.00 92.62 83 LYS A C 1
ATOM 645 O O . LYS A 1 83 ? -20.357 0.661 1.568 1.00 92.62 83 LYS A O 1
ATOM 650 N N . ASP A 1 84 ? -20.579 0.167 -0.599 1.00 90.00 84 ASP A N 1
ATOM 651 C CA . ASP A 1 84 ? -21.039 -1.208 -0.394 1.00 90.00 84 ASP A CA 1
ATOM 652 C C . ASP A 1 84 ? -19.934 -2.169 0.063 1.00 90.00 84 ASP A C 1
ATOM 654 O O . ASP A 1 84 ? -20.229 -3.120 0.799 1.00 90.00 84 ASP A O 1
ATOM 658 N N . ASP A 1 85 ? -18.673 -1.894 -0.284 1.00 91.38 85 ASP A N 1
ATOM 659 C CA . ASP A 1 85 ? -17.525 -2.737 0.071 1.00 91.38 85 ASP A CA 1
ATOM 660 C C . ASP A 1 85 ? -17.279 -2.762 1.576 1.00 91.38 85 ASP A C 1
ATOM 662 O O . ASP A 1 85 ? -16.668 -3.696 2.100 1.00 91.38 85 ASP A O 1
ATOM 666 N N . ILE A 1 86 ? -17.832 -1.792 2.311 1.00 94.00 86 ILE A N 1
ATOM 667 C CA . ILE A 1 86 ? -17.763 -1.743 3.767 1.00 94.00 86 ILE A CA 1
ATOM 668 C C . ILE A 1 86 ? -18.272 -3.031 4.429 1.00 94.00 86 ILE A C 1
ATOM 670 O O . ILE A 1 86 ? -17.798 -3.408 5.499 1.00 94.00 86 ILE A O 1
ATOM 674 N N . LYS A 1 87 ? -19.208 -3.747 3.790 1.00 91.81 87 LYS A N 1
ATOM 675 C CA . LYS A 1 87 ? -19.753 -5.024 4.279 1.00 91.81 87 LYS A CA 1
ATOM 676 C C . LYS A 1 87 ? -18.653 -6.063 4.508 1.00 91.81 87 LYS A C 1
ATOM 678 O O . LYS A 1 87 ? -18.785 -6.879 5.413 1.00 91.81 87 LYS A O 1
ATOM 683 N N . THR A 1 88 ? -17.577 -6.004 3.721 1.00 93.44 88 THR A N 1
ATOM 684 C CA . THR A 1 88 ? -16.426 -6.920 3.789 1.00 93.44 88 THR A CA 1
ATOM 685 C C . THR A 1 88 ? -15.503 -6.649 4.978 1.00 93.44 88 THR A C 1
ATOM 687 O O . THR A 1 88 ? -14.823 -7.556 5.449 1.00 93.44 88 THR A O 1
ATOM 690 N N . VAL A 1 89 ? -15.518 -5.425 5.516 1.00 95.31 89 VAL A N 1
ATOM 691 C CA . VAL A 1 89 ? -14.737 -5.038 6.704 1.00 95.31 89 VAL A CA 1
ATOM 692 C C . VAL A 1 89 ? -15.320 -5.677 7.969 1.00 95.31 89 VAL A C 1
ATOM 694 O O . VAL A 1 89 ? -14.616 -5.918 8.948 1.00 95.31 89 VAL A O 1
ATOM 697 N N . PHE A 1 90 ? -16.609 -6.002 7.951 1.00 93.94 90 PHE A N 1
ATOM 698 C CA . PHE A 1 90 ? -17.311 -6.622 9.064 1.00 93.94 90 PHE A CA 1
ATOM 699 C C . PHE A 1 90 ? -17.362 -8.143 8.924 1.00 93.94 90 PHE A C 1
ATOM 701 O O . PHE A 1 90 ? -17.547 -8.692 7.837 1.00 93.94 90 PHE A O 1
ATOM 708 N N . ARG A 1 91 ? -17.257 -8.845 10.052 1.00 91.06 91 ARG A N 1
ATOM 709 C CA . ARG A 1 91 ? -17.463 -10.295 10.093 1.00 91.06 91 ARG A CA 1
ATOM 710 C C . ARG A 1 91 ? -18.940 -10.654 9.891 1.00 91.06 91 ARG A C 1
ATOM 712 O O . ARG A 1 91 ? -19.818 -9.810 10.117 1.00 91.06 91 ARG A O 1
ATOM 719 N N . PRO A 1 92 ? -19.250 -11.906 9.502 1.00 85.75 92 PRO A N 1
ATOM 720 C CA . PRO A 1 92 ? -20.629 -12.372 9.397 1.00 85.75 92 PRO A CA 1
ATOM 721 C C . PRO A 1 92 ? -21.440 -12.051 10.661 1.00 85.75 92 PRO A C 1
ATOM 723 O O . PRO A 1 92 ? -20.999 -12.305 11.779 1.00 85.75 92 PRO A O 1
ATOM 726 N N . GLY A 1 93 ? -22.613 -11.439 10.485 1.00 81.38 93 GLY A N 1
ATOM 727 C CA . GLY A 1 93 ? -23.488 -11.010 11.584 1.00 81.38 93 GLY A CA 1
ATOM 728 C C . GLY A 1 93 ? -23.134 -9.665 12.238 1.00 81.38 93 GLY A C 1
ATOM 729 O O . GLY A 1 93 ? -24.010 -9.046 12.840 1.00 81.38 93 GLY A O 1
ATOM 730 N N . GLU A 1 94 ? -21.917 -9.131 12.073 1.00 85.88 94 GLU A N 1
ATOM 731 C CA . GLU A 1 94 ? -21.553 -7.825 12.651 1.00 85.88 94 GLU A CA 1
ATOM 732 C C . GLU A 1 94 ? -22.261 -6.659 11.945 1.00 85.88 94 GLU A C 1
ATOM 734 O O . GLU A 1 94 ? -22.684 -5.708 12.612 1.00 85.88 94 GLU A O 1
ATOM 739 N N . TYR A 1 95 ? -22.419 -6.760 10.618 1.00 79.50 95 TYR A N 1
ATOM 740 C CA . TYR A 1 95 ? -23.045 -5.736 9.773 1.00 79.50 95 TYR A CA 1
ATOM 741 C C . TYR A 1 95 ? -24.584 -5.763 9.806 1.00 79.50 95 TYR A C 1
ATOM 743 O O . TYR A 1 95 ? -25.226 -4.721 9.680 1.00 79.50 95 TYR A O 1
ATOM 751 N N . GLN A 1 96 ? -25.181 -6.947 9.986 1.00 66.44 96 GLN A N 1
ATOM 752 C CA . GLN A 1 96 ? -26.623 -7.211 9.824 1.00 66.44 96 GLN A CA 1
ATOM 753 C C . GLN A 1 96 ? -27.468 -6.957 11.087 1.00 66.44 96 GLN A C 1
ATOM 755 O O . GLN A 1 96 ? -28.610 -7.405 11.169 1.00 66.44 96 GLN A O 1
ATOM 760 N N . SER A 1 97 ? -26.931 -6.250 12.085 1.00 57.12 97 SER A N 1
ATOM 761 C CA . SER A 1 97 ? -27.683 -5.871 13.288 1.00 57.12 97 SER A CA 1
ATOM 762 C C . SER A 1 97 ? -28.996 -5.171 12.906 1.00 57.12 97 SER A C 1
ATOM 764 O O . SER A 1 97 ? -28.972 -4.058 12.386 1.00 57.12 97 SER A O 1
ATOM 766 N N . LYS A 1 98 ? -30.135 -5.823 13.188 1.00 51.34 98 LYS A N 1
ATOM 767 C CA . LYS A 1 98 ? -31.508 -5.358 12.905 1.00 51.34 98 LYS A CA 1
ATOM 768 C C . LYS A 1 98 ? -31.919 -4.094 13.681 1.00 51.34 98 LYS A C 1
ATOM 770 O O . LYS A 1 98 ? -32.998 -3.565 13.438 1.00 51.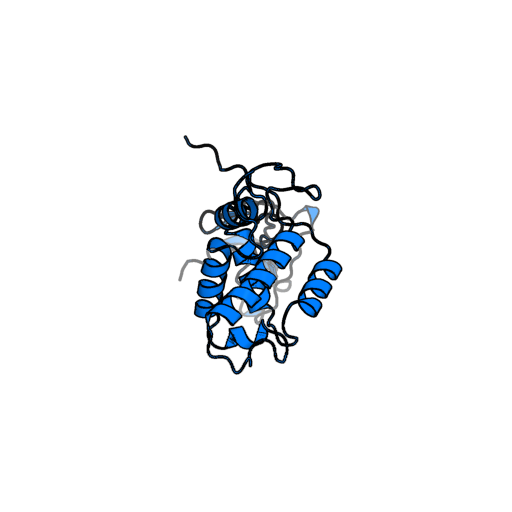34 98 LYS A O 1
ATOM 775 N N . GLN A 1 99 ? -31.086 -3.590 14.595 1.00 50.03 99 GLN A N 1
ATOM 776 C CA . GLN A 1 99 ? -31.244 -2.240 15.132 1.00 50.03 99 GLN A CA 1
ATOM 777 C C . GLN A 1 99 ? -30.651 -1.215 14.153 1.00 50.03 99 GLN A C 1
ATOM 779 O O . GLN A 1 99 ? -29.439 -1.182 13.947 1.00 50.03 99 GLN A O 1
ATOM 784 N N . ASN A 1 100 ? -31.516 -0.349 13.620 1.00 47.38 100 ASN A N 1
ATOM 785 C CA . ASN A 1 100 ? -31.258 0.799 12.734 1.00 47.38 100 ASN A CA 1
ATOM 786 C C . ASN A 1 100 ? -30.308 1.887 13.289 1.00 47.38 100 ASN A C 1
ATOM 788 O O . ASN A 1 100 ? -30.348 3.029 12.840 1.00 47.38 100 ASN A O 1
ATOM 792 N N . HIS A 1 101 ? -29.438 1.586 14.248 1.00 58.44 101 HIS A N 1
ATOM 793 C CA . HIS A 1 101 ? -28.497 2.573 14.763 1.00 58.44 101 HIS A CA 1
ATOM 794 C C . HIS A 1 101 ? -27.211 2.523 13.941 1.00 58.44 101 HIS A C 1
ATOM 796 O O . HIS A 1 101 ? -26.337 1.692 14.190 1.00 58.44 101 HIS A O 1
ATOM 802 N N . GLN A 1 102 ? -27.100 3.428 12.963 1.00 60.81 102 GLN A N 1
ATOM 803 C CA . GLN A 1 102 ? -25.844 3.767 12.281 1.00 60.81 102 GLN A CA 1
ATOM 804 C C . GLN A 1 102 ? -24.688 3.918 13.292 1.00 60.81 102 GLN A C 1
ATOM 806 O O . GLN A 1 102 ? -23.601 3.390 13.067 1.00 60.81 102 GLN A O 1
ATOM 811 N N . ASP A 1 103 ? -24.985 4.484 14.467 1.00 62.50 103 ASP A N 1
ATOM 812 C CA . ASP A 1 103 ? -24.068 4.633 15.602 1.00 62.50 103 ASP A CA 1
ATOM 813 C C . ASP A 1 103 ? -23.409 3.318 16.054 1.00 62.50 103 ASP A C 1
ATOM 815 O O . ASP A 1 103 ? -22.259 3.317 16.488 1.00 62.50 103 ASP A O 1
ATOM 819 N N . ASN A 1 104 ? -24.088 2.174 15.916 1.00 80.56 104 ASN A N 1
ATOM 820 C CA . ASN A 1 104 ? -23.534 0.870 16.285 1.00 80.56 104 ASN A CA 1
ATOM 821 C C . ASN A 1 104 ? -22.494 0.383 15.257 1.00 80.56 104 ASN A C 1
ATOM 823 O O . ASN A 1 104 ? -21.504 -0.250 15.617 1.00 80.56 104 ASN A O 1
ATOM 827 N N . LYS A 1 105 ? -22.681 0.690 13.967 1.00 86.56 105 LYS A N 1
ATOM 828 C CA . LYS A 1 105 ? -21.728 0.302 12.912 1.00 86.56 105 LYS A CA 1
ATOM 829 C C . LYS A 1 105 ? -20.467 1.156 12.976 1.00 86.56 105 LYS A C 1
ATOM 831 O O . LYS A 1 105 ? -19.369 0.601 12.946 1.00 86.56 105 LYS A O 1
ATOM 836 N N . ASP A 1 106 ? -20.641 2.467 13.144 1.00 88.31 106 ASP A N 1
ATOM 837 C CA . ASP A 1 106 ? -19.539 3.415 13.304 1.00 88.31 106 ASP A CA 1
ATOM 838 C C . ASP A 1 106 ? -18.691 3.042 14.527 1.00 88.31 106 ASP A C 1
ATOM 840 O O . ASP A 1 106 ? -17.468 2.949 14.439 1.00 88.31 106 ASP A O 1
ATOM 844 N N . LEU A 1 107 ? -19.335 2.741 15.661 1.00 91.19 107 LEU A N 1
ATOM 845 C CA . LEU A 1 107 ? -18.641 2.324 16.878 1.00 91.19 107 LEU A CA 1
ATOM 846 C C . LEU A 1 107 ? -17.867 1.012 16.683 1.00 91.19 107 LEU A C 1
ATOM 848 O O . LEU A 1 107 ? -16.706 0.919 17.080 1.00 91.19 107 LEU A O 1
ATOM 852 N N . LYS A 1 108 ? -18.472 -0.001 16.048 1.00 93.06 108 LYS A N 1
ATOM 853 C CA . LYS A 1 108 ? -17.797 -1.283 15.783 1.00 93.06 108 LYS A CA 1
ATOM 854 C C . LYS A 1 108 ? -16.566 -1.115 14.903 1.00 93.06 108 LYS A C 1
ATOM 856 O O . LYS A 1 108 ? -15.524 -1.688 15.214 1.00 93.06 108 LYS A O 1
ATOM 861 N N . LEU A 1 109 ? -16.670 -0.352 13.815 1.00 95.50 109 LEU A N 1
ATOM 862 C CA . LEU A 1 109 ? -15.517 -0.089 12.959 1.00 95.50 109 LEU A CA 1
ATOM 863 C C . LEU A 1 109 ? -14.464 0.733 13.708 1.00 95.50 109 LEU A C 1
ATOM 865 O O . LEU A 1 109 ? -13.293 0.380 13.665 1.00 95.50 109 LEU A O 1
ATOM 869 N N . SER A 1 110 ? -14.868 1.731 14.490 1.00 96.38 110 SER A N 1
ATOM 870 C CA . SER A 1 110 ? -13.949 2.511 15.329 1.00 96.38 110 SER A CA 1
ATOM 871 C C . SER A 1 110 ? -13.126 1.648 16.282 1.00 96.38 110 SER A C 1
ATOM 873 O O . SER A 1 110 ? -11.926 1.860 16.416 1.00 96.38 110 SER A O 1
ATOM 875 N N . ILE A 1 111 ? -13.740 0.635 16.901 1.00 95.94 111 ILE A N 1
ATOM 876 C CA . ILE A 1 111 ? -13.034 -0.327 17.760 1.00 95.94 111 ILE A CA 1
ATOM 877 C C . ILE A 1 111 ? -12.014 -1.147 16.952 1.00 95.94 111 ILE A C 1
ATOM 879 O O . ILE A 1 111 ? -10.901 -1.378 17.421 1.00 95.94 111 ILE A O 1
ATOM 883 N N . LYS A 1 112 ? -12.355 -1.566 15.725 1.00 97.06 112 LYS A N 1
ATOM 884 C CA . LYS A 1 112 ? -11.408 -2.267 14.838 1.00 97.06 112 LYS A CA 1
ATOM 885 C C . LYS A 1 112 ? -10.242 -1.360 14.429 1.00 97.06 112 LYS A C 1
ATOM 887 O O . LYS A 1 112 ? -9.102 -1.814 14.425 1.00 97.06 112 LYS A O 1
ATOM 892 N N . LEU A 1 113 ? -10.513 -0.090 14.120 1.00 97.81 113 LEU A N 1
ATOM 893 C CA . LEU A 1 113 ? -9.489 0.899 13.768 1.00 97.81 113 LEU A CA 1
ATOM 894 C C . LEU A 1 113 ? -8.563 1.202 14.951 1.00 97.81 113 LEU A C 1
ATOM 896 O O . LEU A 1 113 ? -7.356 1.285 14.763 1.00 97.81 113 LEU A O 1
ATOM 900 N N . ASP A 1 114 ? -9.097 1.300 16.170 1.00 96.94 114 ASP A N 1
ATOM 901 C CA . ASP A 1 114 ? -8.296 1.446 17.392 1.00 96.94 114 ASP A CA 1
ATOM 902 C C . ASP A 1 114 ? -7.360 0.244 17.587 1.00 96.94 114 ASP A C 1
ATOM 904 O O . ASP A 1 114 ? -6.152 0.400 17.783 1.00 96.94 114 ASP A O 1
ATOM 908 N N . ALA A 1 115 ? -7.897 -0.973 17.461 1.00 97.00 115 ALA A N 1
ATOM 909 C CA . ALA A 1 115 ? -7.096 -2.191 17.526 1.00 97.00 115 ALA A CA 1
ATOM 910 C C . ALA A 1 115 ? -6.008 -2.213 16.438 1.00 97.00 115 ALA A C 1
ATOM 912 O O . ALA A 1 115 ? -4.879 -2.633 16.699 1.00 97.00 115 ALA A O 1
ATOM 913 N N . PHE A 1 116 ? -6.318 -1.708 15.242 1.00 97.81 116 PHE A N 1
ATOM 914 C CA . PHE A 1 116 ? -5.365 -1.637 14.143 1.00 97.81 116 PHE A CA 1
ATOM 915 C C . PHE A 1 116 ? -4.271 -0.585 14.382 1.00 97.81 116 PHE A C 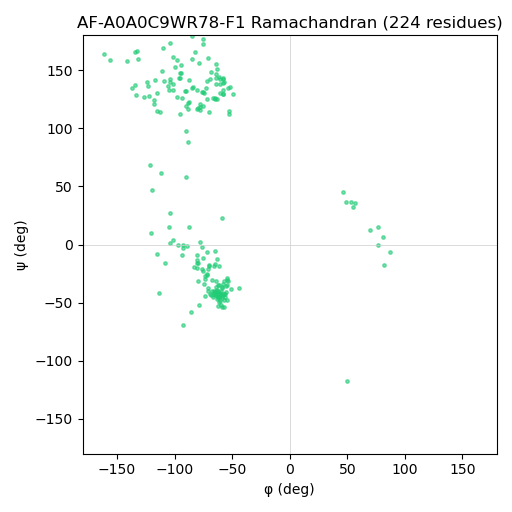1
ATOM 917 O O . PHE A 1 116 ? -3.096 -0.873 14.160 1.00 97.81 116 PHE A O 1
ATOM 924 N N . ALA A 1 117 ? -4.613 0.587 14.930 1.00 96.62 117 ALA A N 1
ATOM 925 C CA . ALA A 1 117 ? -3.635 1.593 15.353 1.00 96.62 117 ALA A CA 1
ATOM 926 C C . ALA A 1 117 ? -2.636 1.001 16.355 1.00 96.62 117 ALA A C 1
ATOM 928 O O . ALA A 1 117 ? -1.426 1.174 16.218 1.00 96.62 117 ALA A O 1
ATOM 929 N N . LYS A 1 118 ? -3.142 0.250 17.340 1.00 95.00 118 LYS A N 1
ATOM 930 C CA . LYS A 1 118 ? -2.325 -0.420 18.360 1.00 95.00 118 LYS A CA 1
ATOM 931 C C . LYS A 1 118 ? -1.415 -1.488 17.759 1.00 95.00 118 LYS A C 1
ATOM 933 O O . LYS A 1 118 ? -0.243 -1.538 18.121 1.00 95.00 118 LYS A O 1
ATOM 938 N N . LEU A 1 119 ? -1.918 -2.296 16.821 1.00 96.62 119 LEU A N 1
ATOM 939 C CA . LEU A 1 119 ? -1.118 -3.289 16.095 1.00 96.62 119 LEU A CA 1
ATOM 940 C C . LEU A 1 119 ? 0.056 -2.640 15.347 1.00 96.62 119 LEU A C 1
ATOM 942 O O . LEU A 1 119 ? 1.171 -3.152 15.377 1.00 96.62 119 LEU A O 1
ATOM 946 N N . LEU A 1 120 ? -0.199 -1.502 14.698 1.00 95.94 120 LEU A N 1
ATOM 947 C CA . LEU A 1 120 ? 0.798 -0.732 13.953 1.00 95.94 120 LEU A CA 1
ATOM 948 C C . LEU A 1 120 ? 1.711 0.113 14.858 1.00 95.94 120 LEU A C 1
ATOM 950 O O . LEU A 1 120 ? 2.553 0.852 14.353 1.00 95.94 120 LEU A O 1
ATOM 954 N N . ASN A 1 121 ? 1.551 0.026 16.184 1.00 94.19 121 ASN A N 1
ATOM 955 C CA . ASN A 1 121 ? 2.255 0.852 17.166 1.00 94.19 121 ASN A CA 1
ATOM 956 C C . ASN A 1 121 ? 2.080 2.369 16.919 1.00 94.19 121 ASN A C 1
ATOM 958 O O . ASN A 1 121 ? 2.957 3.174 17.224 1.00 94.19 121 ASN A O 1
ATOM 962 N N . LEU A 1 122 ? 0.923 2.768 16.382 1.00 95.56 122 LEU A N 1
ATOM 963 C CA . LEU A 1 122 ? 0.530 4.158 16.139 1.00 95.56 122 LEU A CA 1
ATOM 964 C C . LEU A 1 122 ? -0.206 4.718 17.361 1.00 95.56 122 LEU A C 1
ATOM 966 O O . LEU A 1 122 ? -1.363 5.132 17.290 1.00 95.56 122 LEU A O 1
ATOM 970 N N . THR A 1 123 ? 0.471 4.702 18.508 1.00 93.50 123 THR A N 1
ATOM 971 C CA . THR A 1 123 ? -0.026 5.270 19.765 1.00 93.50 123 THR A CA 1
ATOM 972 C C . THR A 1 123 ? 1.062 6.101 20.455 1.00 93.50 123 THR A C 1
ATOM 974 O O . THR A 1 123 ? 2.209 5.662 20.533 1.00 93.50 123 THR A O 1
ATOM 977 N N . PRO A 1 124 ? 0.729 7.287 20.998 1.00 94.81 124 PRO A N 1
ATOM 978 C CA . PRO A 1 124 ? 1.664 8.099 21.773 1.00 94.81 124 PRO A CA 1
ATOM 979 C C . PRO A 1 124 ? 1.902 7.568 23.200 1.00 94.81 124 PRO A C 1
ATOM 981 O O . PRO A 1 124 ? 2.682 8.151 23.954 1.00 94.81 124 PRO A O 1
ATOM 984 N N . TYR A 1 125 ? 1.227 6.485 23.598 1.00 93.69 125 TYR A N 1
ATOM 985 C CA . TYR A 1 125 ? 1.315 5.888 24.933 1.00 93.69 125 TYR A CA 1
ATOM 986 C C . TYR A 1 125 ? 2.002 4.526 24.902 1.00 93.69 125 TYR A C 1
ATOM 988 O O . TYR A 1 125 ? 1.922 3.784 23.924 1.00 93.69 125 TYR A O 1
ATOM 996 N N . ASP A 1 126 ? 2.684 4.184 25.989 1.00 90.06 126 ASP A N 1
ATOM 997 C CA . ASP A 1 126 ? 3.289 2.871 26.171 1.00 90.06 126 ASP A CA 1
ATOM 998 C C . ASP A 1 126 ? 2.317 1.825 26.739 1.00 90.06 126 ASP A C 1
ATOM 1000 O O . ASP A 1 126 ? 1.149 2.101 27.009 1.00 90.06 126 ASP A O 1
ATOM 1004 N N . HIS A 1 127 ? 2.804 0.597 26.925 1.00 86.38 127 HIS A N 1
ATOM 1005 C CA . HIS A 1 127 ? 2.002 -0.503 27.470 1.00 86.38 127 HIS A CA 1
ATOM 1006 C C . HIS A 1 127 ? 1.553 -0.274 28.924 1.00 86.38 127 HIS A C 1
ATOM 1008 O O . HIS A 1 127 ? 0.641 -0.955 29.386 1.00 86.38 127 HIS A O 1
ATOM 1014 N N . GLN A 1 128 ? 2.178 0.662 29.644 1.00 87.88 128 GLN A N 1
ATOM 1015 C CA . GLN A 1 128 ? 1.808 1.069 31.001 1.00 87.88 128 GLN A CA 1
ATOM 1016 C C . GLN A 1 128 ? 0.836 2.264 30.993 1.00 87.88 128 GLN A C 1
ATOM 1018 O O . GLN A 1 128 ? 0.411 2.716 32.054 1.00 87.88 128 GLN A O 1
ATOM 1023 N N . GLY A 1 129 ? 0.468 2.777 29.813 1.00 88.25 129 GLY A N 1
ATOM 1024 C CA . GLY A 1 129 ? -0.387 3.950 29.658 1.00 88.25 129 GLY A CA 1
ATOM 1025 C C . GLY A 1 129 ? 0.332 5.272 29.928 1.00 88.25 129 GLY A C 1
ATOM 1026 O O . GLY A 1 129 ? -0.326 6.297 30.108 1.00 88.25 129 GLY A O 1
ATOM 1027 N N . LYS A 1 130 ? 1.670 5.282 29.957 1.00 91.94 130 LYS A N 1
ATOM 1028 C CA . LYS A 1 130 ? 2.462 6.503 30.110 1.00 91.94 130 LYS A CA 1
ATOM 1029 C C . LYS A 1 130 ? 2.664 7.165 28.752 1.00 91.94 130 LYS A C 1
ATOM 1031 O O . LYS A 1 130 ? 2.991 6.507 27.764 1.00 91.94 130 LYS A O 1
ATOM 1036 N N . PHE A 1 131 ? 2.480 8.482 28.710 1.00 94.06 131 PHE A N 1
ATOM 1037 C CA . PHE A 1 131 ? 2.749 9.277 27.515 1.00 94.06 131 PHE A CA 1
ATOM 1038 C C . PHE A 1 131 ? 4.247 9.237 27.179 1.00 94.06 131 PHE A C 1
ATOM 1040 O O . PHE A 1 131 ? 5.081 9.556 28.030 1.00 94.06 131 PHE A O 1
ATOM 1047 N N . LYS A 1 132 ? 4.572 8.838 25.948 1.00 92.19 132 LYS A N 1
ATOM 1048 C CA . LYS A 1 132 ? 5.935 8.805 25.405 1.00 92.19 132 LYS A CA 1
ATOM 1049 C C . LYS A 1 132 ? 6.234 10.105 24.670 1.00 92.19 132 LYS A C 1
ATOM 1051 O O . LYS A 1 132 ? 7.030 10.917 25.125 1.00 92.19 132 LYS A O 1
ATOM 1056 N N . GLU A 1 133 ? 5.569 10.291 23.539 1.00 90.38 133 GLU A N 1
ATOM 1057 C CA . GLU A 1 133 ? 5.696 11.450 22.667 1.00 90.38 133 GLU A CA 1
ATOM 1058 C C . GLU A 1 133 ? 4.479 11.536 21.747 1.00 90.38 133 GLU A C 1
ATOM 1060 O O . GLU A 1 133 ? 3.736 10.569 21.595 1.00 90.38 133 GLU A O 1
ATOM 1065 N N . ARG A 1 134 ? 4.269 12.693 21.117 1.00 90.69 134 ARG A N 1
ATOM 1066 C CA . ARG A 1 134 ? 3.227 12.845 20.098 1.00 90.69 134 ARG A CA 1
ATOM 1067 C C . ARG A 1 134 ? 3.614 12.059 18.843 1.00 90.69 134 ARG A C 1
ATOM 1069 O O . ARG A 1 134 ? 4.781 12.078 18.455 1.00 90.69 134 ARG A O 1
ATOM 1076 N N . LEU A 1 135 ? 2.632 11.433 18.190 1.00 94.06 135 LEU A N 1
ATOM 1077 C CA . LEU A 1 135 ? 2.872 10.755 16.917 1.00 94.06 135 LEU A CA 1
ATOM 1078 C C . LEU A 1 135 ? 3.376 11.745 15.870 1.00 94.06 135 LEU A C 1
ATOM 1080 O O . LEU A 1 135 ? 2.876 12.867 15.757 1.00 94.06 135 LEU A O 1
ATOM 1084 N N . ARG A 1 136 ? 4.366 11.292 15.109 1.00 93.62 136 ARG A N 1
ATOM 1085 C CA . ARG A 1 136 ? 4.947 12.021 13.985 1.00 93.62 136 ARG A CA 1
ATOM 1086 C C . ARG A 1 136 ? 4.394 11.467 12.672 1.00 93.62 136 ARG A C 1
ATOM 1088 O O . ARG A 1 136 ? 3.919 10.328 12.659 1.00 93.62 136 ARG A O 1
ATOM 1095 N N . PRO A 1 137 ? 4.490 12.217 11.563 1.00 93.94 137 PRO A N 1
ATOM 1096 C CA . PRO A 1 137 ? 4.217 11.670 10.240 1.00 93.94 137 PRO A CA 1
ATOM 1097 C C . PRO A 1 137 ? 5.017 10.387 9.991 1.00 93.94 137 PRO A C 1
ATOM 1099 O O . PRO A 1 137 ? 6.202 10.312 10.328 1.00 93.94 137 PRO A O 1
ATOM 1102 N N . VAL A 1 138 ? 4.366 9.368 9.434 1.00 94.88 138 VAL A N 1
ATOM 1103 C CA . VAL A 1 138 ? 5.013 8.099 9.091 1.00 94.88 138 VAL A CA 1
ATOM 1104 C C . VAL A 1 138 ? 5.839 8.284 7.818 1.00 94.88 138 VAL A C 1
ATOM 1106 O O . VAL A 1 138 ? 5.349 8.818 6.829 1.00 94.88 138 VAL A O 1
ATOM 1109 N N . SER A 1 139 ? 7.092 7.835 7.838 1.00 93.44 139 SER A N 1
ATOM 1110 C CA . SER A 1 139 ? 7.933 7.759 6.647 1.00 93.44 139 SER A CA 1
ATOM 1111 C C . SER A 1 139 ? 7.509 6.581 5.776 1.00 93.44 139 SER A C 1
ATOM 1113 O O . SER A 1 139 ? 7.410 5.455 6.263 1.00 93.44 139 SER A O 1
ATOM 1115 N N . TYR A 1 140 ? 7.335 6.830 4.481 1.00 92.00 140 TYR A N 1
ATOM 1116 C CA . TYR A 1 140 ? 6.983 5.820 3.480 1.00 92.00 140 TYR A CA 1
ATOM 1117 C C . TYR A 1 140 ? 8.189 5.272 2.715 1.00 92.00 140 TYR A C 1
ATOM 1119 O O . TYR A 1 140 ? 8.025 4.378 1.891 1.00 92.00 140 TYR A O 1
ATOM 1127 N N . THR A 1 141 ? 9.402 5.747 3.013 1.00 88.88 141 THR A N 1
ATOM 1128 C CA . THR A 1 141 ? 10.628 5.354 2.297 1.00 88.88 141 THR A CA 1
ATOM 1129 C C . THR A 1 141 ? 10.842 3.838 2.259 1.00 88.88 141 THR A C 1
ATOM 1131 O O . THR A 1 141 ? 11.286 3.303 1.253 1.00 88.88 141 THR A O 1
ATOM 1134 N N . ALA A 1 142 ? 10.465 3.121 3.323 1.00 90.19 142 ALA A N 1
ATOM 1135 C CA . ALA A 1 142 ? 10.602 1.664 3.409 1.00 90.19 142 ALA A CA 1
ATOM 1136 C C . ALA A 1 142 ? 9.649 0.877 2.489 1.00 90.19 142 ALA A C 1
ATOM 1138 O O . ALA A 1 142 ? 9.879 -0.307 2.254 1.00 90.19 142 ALA A O 1
ATOM 1139 N N . ILE A 1 143 ? 8.570 1.505 2.015 1.00 90.88 143 ILE A N 1
ATOM 1140 C CA . ILE A 1 143 ? 7.568 0.885 1.133 1.00 90.88 143 ILE A CA 1
ATOM 1141 C C . ILE A 1 143 ? 7.441 1.612 -0.210 1.00 90.88 143 ILE A C 1
ATOM 1143 O O . ILE A 1 143 ? 6.518 1.343 -0.978 1.00 90.88 143 ILE A O 1
ATOM 1147 N N . GLN A 1 144 ? 8.361 2.536 -0.489 1.00 89.38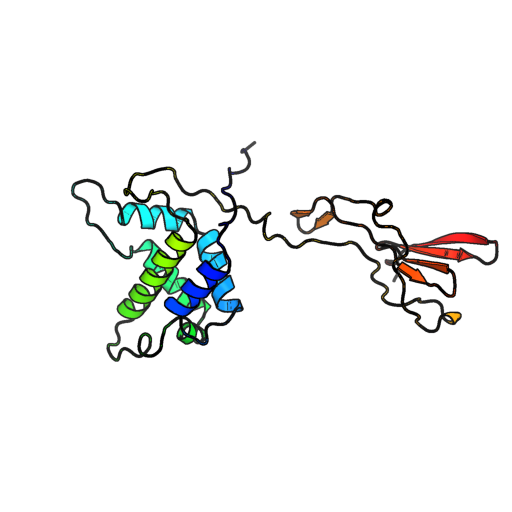 144 GLN A N 1
ATOM 1148 C CA . GLN A 1 144 ? 8.476 3.200 -1.778 1.00 89.38 144 GLN A CA 1
ATOM 1149 C C . GLN A 1 144 ? 8.837 2.167 -2.849 1.00 89.38 144 GLN A C 1
ATOM 1151 O O . GLN A 1 144 ? 9.584 1.218 -2.595 1.00 89.38 144 GLN A O 1
ATOM 1156 N N . ALA A 1 145 ? 8.285 2.337 -4.049 1.00 89.38 145 ALA A N 1
ATOM 1157 C CA . ALA A 1 145 ? 8.644 1.490 -5.174 1.00 89.38 145 ALA A CA 1
ATOM 1158 C C . ALA A 1 145 ? 10.137 1.649 -5.498 1.00 89.38 145 ALA A C 1
ATOM 1160 O O . ALA A 1 145 ? 10.696 2.743 -5.405 1.00 89.38 145 ALA A O 1
ATOM 1161 N N . VAL A 1 146 ? 10.773 0.550 -5.897 1.00 90.12 146 VAL A N 1
ATOM 1162 C CA . VAL A 1 146 ? 12.114 0.587 -6.481 1.00 90.12 146 VAL A CA 1
ATOM 1163 C C . VAL A 1 146 ? 11.950 0.796 -7.977 1.00 90.12 146 VAL A C 1
ATOM 1165 O O . VAL A 1 146 ? 11.275 0.010 -8.643 1.00 90.12 146 VAL A O 1
ATOM 1168 N N . HIS A 1 147 ? 12.560 1.857 -8.491 1.00 91.56 147 HIS A N 1
ATOM 1169 C CA . HIS A 1 147 ? 12.502 2.205 -9.905 1.00 91.56 147 HIS A CA 1
ATOM 1170 C C . HIS A 1 147 ? 13.711 1.633 -10.640 1.00 91.56 147 HIS A C 1
ATOM 1172 O O . HIS A 1 147 ? 14.768 1.417 -10.051 1.00 91.56 147 HIS A O 1
ATOM 1178 N N . ALA A 1 148 ? 13.551 1.402 -11.938 1.00 93.12 148 ALA A N 1
ATOM 1179 C CA . ALA A 1 148 ? 14.636 1.105 -12.857 1.00 93.12 148 ALA A CA 1
ATOM 1180 C C . ALA A 1 148 ? 14.391 1.893 -14.141 1.00 93.12 148 ALA A C 1
ATOM 1182 O O . ALA A 1 148 ? 13.271 1.919 -14.647 1.00 93.12 148 ALA A O 1
ATOM 1183 N N . ILE A 1 149 ? 15.438 2.526 -14.655 1.00 92.00 149 ILE A N 1
ATOM 1184 C CA . ILE A 1 149 ? 15.395 3.239 -15.927 1.00 92.00 149 ILE A CA 1
ATOM 1185 C C . ILE A 1 149 ? 15.786 2.229 -17.004 1.00 92.00 149 ILE A C 1
ATOM 1187 O O . ILE A 1 149 ? 16.880 1.671 -16.957 1.00 92.00 149 ILE A O 1
ATOM 1191 N N . CYS A 1 150 ? 14.902 1.954 -17.956 1.00 91.25 150 CYS A N 1
ATOM 1192 C CA . CYS A 1 150 ? 15.147 1.012 -19.045 1.00 91.25 150 CYS A CA 1
ATOM 1193 C C . CYS A 1 150 ? 14.702 1.605 -20.388 1.00 91.25 150 CYS A C 1
ATOM 1195 O O . CYS A 1 150 ? 14.014 2.622 -20.402 1.00 91.25 150 CYS A O 1
ATOM 1197 N N . PRO A 1 151 ? 15.116 1.014 -21.520 1.00 90.56 151 PRO A N 1
ATOM 1198 C CA . PRO A 1 151 ? 14.620 1.444 -22.819 1.00 90.56 151 PRO A CA 1
ATOM 1199 C C . PRO A 1 151 ? 13.118 1.202 -22.956 1.00 90.56 151 PRO A C 1
ATOM 1201 O O . PRO A 1 151 ? 12.641 0.118 -22.618 1.00 90.56 151 PRO A O 1
ATOM 1204 N N . ASP A 1 152 ? 12.411 2.169 -23.540 1.00 85.44 152 ASP A N 1
ATOM 1205 C CA . ASP A 1 152 ? 10.977 2.053 -23.841 1.00 85.44 152 ASP A CA 1
ATOM 1206 C C . ASP A 1 152 ? 10.705 1.078 -25.002 1.00 85.44 152 ASP A C 1
ATOM 1208 O O . ASP A 1 152 ? 9.648 0.446 -25.090 1.00 85.44 152 ASP A O 1
ATOM 1212 N N . SER A 1 153 ? 11.690 0.906 -25.888 1.00 87.19 153 SER A N 1
ATOM 1213 C CA . SER A 1 153 ? 11.653 -0.067 -26.977 1.00 87.19 153 SER A CA 1
ATOM 1214 C C . SER A 1 153 ? 11.756 -1.493 -26.425 1.00 87.19 153 SER A C 1
ATOM 1216 O O . SER A 1 153 ? 12.798 -1.914 -25.930 1.00 87.19 153 SER A O 1
ATOM 1218 N N . ILE A 1 154 ? 10.694 -2.288 -26.573 1.00 88.31 154 ILE A N 1
ATOM 1219 C CA . ILE A 1 154 ? 10.682 -3.708 -26.167 1.00 88.31 154 ILE A CA 1
ATOM 1220 C C . ILE A 1 154 ? 11.351 -4.642 -27.193 1.00 88.31 154 ILE A C 1
ATOM 1222 O O . ILE A 1 154 ? 11.684 -5.791 -26.889 1.00 88.31 154 ILE A O 1
ATOM 1226 N N . THR A 1 155 ? 11.561 -4.156 -28.418 1.00 91.75 155 THR A N 1
ATOM 1227 C CA . THR A 1 155 ? 12.142 -4.901 -29.541 1.00 91.75 155 THR A CA 1
ATOM 1228 C C . THR A 1 155 ? 13.063 -4.018 -30.370 1.00 91.75 155 THR A C 1
ATOM 1230 O O . THR A 1 155 ? 12.896 -2.802 -30.404 1.00 91.75 155 THR A O 1
ATOM 1233 N N . CYS A 1 156 ? 13.986 -4.632 -31.106 1.00 89.69 156 CYS A N 1
ATOM 1234 C CA . CYS A 1 156 ? 14.811 -3.929 -32.076 1.00 89.69 156 CYS A CA 1
ATOM 1235 C C . CYS A 1 156 ? 13.953 -3.363 -33.219 1.00 89.69 156 CYS A C 1
ATOM 1237 O O . CYS A 1 156 ? 13.206 -4.106 -33.858 1.00 89.69 156 CYS A O 1
ATOM 1239 N N . VAL A 1 157 ? 14.082 -2.060 -33.474 1.00 86.75 157 VAL A N 1
ATOM 1240 C CA . VAL A 1 157 ? 13.343 -1.332 -34.523 1.00 86.75 157 VAL A CA 1
ATOM 1241 C C . VAL A 1 157 ? 13.942 -1.507 -35.922 1.00 86.75 157 VAL A C 1
ATOM 1243 O O . VAL A 1 157 ? 13.328 -1.127 -36.917 1.00 86.75 157 VAL A O 1
ATOM 1246 N N . ASP A 1 158 ? 15.130 -2.108 -36.019 1.00 83.69 158 ASP A N 1
ATOM 1247 C CA . ASP A 1 158 ? 15.762 -2.416 -37.298 1.00 83.69 158 ASP A CA 1
ATOM 1248 C C . ASP A 1 158 ? 14.951 -3.482 -38.056 1.00 83.69 158 ASP A C 1
ATOM 1250 O O . ASP A 1 158 ? 14.694 -4.580 -37.549 1.00 83.69 158 ASP A O 1
ATOM 1254 N N . GLN A 1 159 ? 14.582 -3.169 -39.302 1.00 84.50 159 GLN A N 1
ATOM 1255 C CA . GLN A 1 159 ? 13.802 -4.053 -40.171 1.00 84.50 159 GLN A CA 1
ATOM 1256 C C . GLN A 1 159 ? 14.483 -5.410 -40.397 1.00 84.50 159 GLN A C 1
ATOM 1258 O O . GLN A 1 159 ? 13.806 -6.435 -40.478 1.00 84.50 159 GLN A O 1
ATOM 1263 N N . GLN A 1 160 ? 15.817 -5.449 -40.454 1.00 86.62 160 GLN A N 1
ATOM 1264 C CA . GLN A 1 160 ? 16.586 -6.683 -40.626 1.00 86.62 160 GLN A CA 1
ATOM 1265 C C . GLN A 1 160 ? 16.555 -7.560 -39.372 1.00 86.62 160 GLN A C 1
ATOM 1267 O O . GLN A 1 160 ? 16.786 -8.768 -39.453 1.00 86.62 160 GLN A O 1
ATOM 1272 N N . CYS A 1 161 ? 16.261 -6.972 -38.213 1.00 88.06 161 CYS A N 1
ATOM 1273 C CA . CYS A 1 161 ? 16.213 -7.669 -36.935 1.00 88.06 161 CYS A CA 1
ATOM 1274 C C . CYS A 1 161 ? 14.843 -8.257 -36.602 1.00 88.06 161 CYS A C 1
ATOM 1276 O O . CYS A 1 161 ? 14.730 -8.892 -35.558 1.00 88.06 161 CYS A O 1
ATOM 1278 N N . ALA A 1 162 ? 13.828 -8.078 -37.457 1.00 88.94 162 ALA A N 1
ATOM 1279 C CA . ALA A 1 162 ? 12.507 -8.701 -37.325 1.00 88.94 162 ALA A CA 1
ATOM 1280 C C . ALA A 1 162 ? 11.917 -8.604 -35.900 1.00 88.94 162 ALA A C 1
ATOM 1282 O O . ALA A 1 162 ? 11.449 -9.600 -35.345 1.00 88.94 162 ALA A O 1
ATOM 1283 N N . SER A 1 163 ? 12.001 -7.418 -35.284 1.00 89.31 163 SER A N 1
ATOM 1284 C CA . SER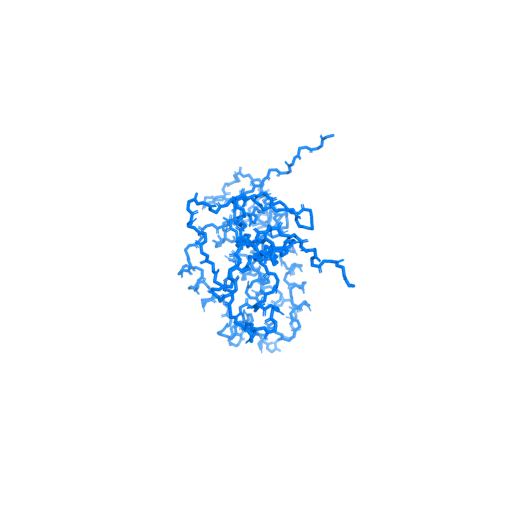 A 1 163 ? 11.505 -7.160 -33.923 1.00 89.31 163 SER A CA 1
ATOM 1285 C C . SER A 1 163 ? 12.096 -8.089 -32.854 1.00 89.31 163 SER A C 1
ATOM 1287 O O . SER A 1 163 ? 11.421 -8.478 -31.901 1.00 89.31 163 SER A O 1
ATOM 1289 N N . ARG A 1 164 ? 13.374 -8.466 -32.981 1.00 91.50 164 ARG A N 1
ATOM 1290 C CA . ARG A 1 164 ? 14.059 -9.259 -31.953 1.00 91.50 164 ARG A CA 1
ATOM 1291 C C . ARG A 1 164 ? 14.055 -8.571 -30.593 1.00 91.50 164 ARG A C 1
ATOM 1293 O O . ARG A 1 164 ? 14.237 -7.360 -30.496 1.00 91.50 164 ARG A O 1
ATOM 1300 N N . ALA A 1 165 ? 13.929 -9.383 -29.546 1.00 93.81 165 ALA A N 1
ATOM 1301 C CA . ALA A 1 165 ? 14.029 -8.927 -28.169 1.00 93.81 165 ALA A CA 1
ATOM 1302 C C . ALA A 1 165 ? 15.402 -8.304 -27.882 1.00 93.81 165 ALA A C 1
ATOM 1304 O O . ALA A 1 165 ? 16.441 -8.790 -28.345 1.00 93.81 165 ALA A O 1
ATOM 1305 N N . LEU A 1 166 ? 15.389 -7.245 -27.080 1.00 93.31 166 LEU A N 1
ATOM 1306 C CA . LEU A 1 166 ? 16.596 -6.626 -26.555 1.00 93.31 166 LEU A CA 1
ATOM 1307 C C . LEU A 1 166 ? 17.052 -7.378 -25.306 1.00 93.31 166 LEU A C 1
ATOM 1309 O O . LEU A 1 166 ? 16.242 -7.708 -24.443 1.00 93.31 166 LEU A O 1
ATOM 1313 N N . LEU A 1 167 ? 18.352 -7.644 -25.200 1.00 94.06 167 LEU A N 1
ATOM 1314 C CA . LEU A 1 167 ? 18.934 -8.285 -24.024 1.00 94.06 167 LEU A CA 1
ATOM 1315 C C . LEU A 1 167 ? 19.668 -7.266 -23.161 1.00 94.06 167 LEU A C 1
ATOM 1317 O O . LEU A 1 167 ? 20.400 -6.424 -23.675 1.00 94.06 167 LEU A O 1
ATOM 1321 N N . GLN A 1 168 ? 19.535 -7.387 -21.844 1.00 92.81 168 GLN A N 1
ATOM 1322 C CA . GLN A 1 168 ? 20.389 -6.665 -20.909 1.00 92.81 168 GLN A CA 1
ATOM 1323 C C . GLN A 1 168 ? 21.739 -7.396 -20.846 1.00 92.81 168 GLN A C 1
ATOM 1325 O O . GLN A 1 168 ? 21.801 -8.566 -20.469 1.00 92.81 168 GLN A O 1
ATOM 1330 N N . THR A 1 169 ? 22.816 -6.735 -21.284 1.00 90.38 169 THR A N 1
ATOM 1331 C CA . THR A 1 169 ? 24.165 -7.341 -21.329 1.00 90.38 169 THR A CA 1
ATOM 1332 C C . THR A 1 169 ? 25.177 -6.681 -20.393 1.00 90.38 169 THR A C 1
ATOM 1334 O O . THR A 1 169 ? 26.293 -7.185 -20.246 1.00 90.38 169 THR A O 1
ATOM 1337 N N . THR A 1 170 ? 24.826 -5.551 -19.774 1.00 90.38 170 THR A N 1
ATOM 1338 C CA . THR A 1 170 ? 25.707 -4.836 -18.840 1.00 90.38 170 THR A CA 1
ATOM 1339 C C . THR A 1 170 ? 25.818 -5.620 -17.539 1.00 90.38 170 THR A C 1
ATOM 1341 O O . THR A 1 170 ? 24.812 -5.938 -16.908 1.00 90.38 170 THR A O 1
ATOM 1344 N N . ARG A 1 171 ? 27.045 -5.933 -17.110 1.00 92.00 171 ARG A N 1
ATOM 1345 C CA . ARG A 1 171 ? 27.264 -6.681 -15.864 1.00 92.00 171 ARG A CA 1
ATOM 1346 C C . ARG A 1 171 ? 26.770 -5.852 -14.675 1.00 92.00 171 ARG A C 1
ATOM 1348 O O . ARG A 1 171 ? 26.978 -4.645 -14.695 1.00 92.00 171 ARG A O 1
ATOM 1355 N N . PRO A 1 172 ? 26.240 -6.467 -13.602 1.00 91.69 172 PRO A N 1
ATOM 1356 C CA . PRO A 1 172 ? 25.703 -5.727 -12.456 1.00 91.69 172 PRO A CA 1
ATOM 1357 C C . PRO A 1 172 ? 26.651 -4.669 -11.868 1.00 91.69 172 PRO A C 1
ATOM 1359 O O . PRO A 1 172 ? 26.216 -3.578 -11.534 1.00 91.69 172 PRO A O 1
ATOM 1362 N N . ARG A 1 173 ? 27.959 -4.954 -11.805 1.00 94.44 173 ARG A N 1
ATOM 1363 C CA . ARG A 1 173 ? 28.985 -4.014 -11.305 1.00 94.44 173 ARG A CA 1
ATOM 1364 C C . ARG A 1 173 ? 29.253 -2.807 -12.215 1.00 94.44 173 ARG A C 1
ATOM 1366 O O . ARG A 1 173 ? 29.887 -1.859 -11.777 1.00 94.44 173 ARG A O 1
ATOM 1373 N N . ASP A 1 174 ? 28.834 -2.900 -13.474 1.00 93.94 174 ASP A N 1
ATOM 1374 C CA . ASP A 1 174 ? 29.014 -1.881 -14.508 1.00 93.94 174 ASP A CA 1
ATOM 1375 C C . ASP A 1 174 ? 27.687 -1.126 -14.768 1.00 93.94 174 ASP A C 1
ATOM 1377 O O . ASP A 1 174 ? 27.634 -0.266 -15.645 1.00 93.94 174 ASP A O 1
ATOM 1381 N N . VAL A 1 175 ? 26.605 -1.453 -14.039 1.00 93.50 175 VAL A N 1
ATOM 1382 C CA . VAL A 1 175 ? 25.321 -0.738 -14.113 1.00 93.50 175 VAL A CA 1
ATOM 1383 C C . VAL A 1 175 ? 25.438 0.559 -13.310 1.00 93.50 175 VAL A C 1
ATOM 1385 O O . VAL A 1 175 ? 25.672 0.495 -12.101 1.00 93.50 175 VAL A O 1
ATOM 1388 N N . PRO A 1 176 ? 25.281 1.735 -13.940 1.00 92.75 176 PRO A N 1
ATOM 1389 C CA . PRO A 1 176 ? 25.312 2.993 -13.214 1.00 92.75 176 PRO A CA 1
ATOM 1390 C C . PRO A 1 176 ? 24.038 3.156 -12.379 1.00 92.75 176 PRO A C 1
ATOM 1392 O O . PRO A 1 176 ? 22.936 2.822 -12.823 1.00 92.75 176 PRO A O 1
ATOM 1395 N N . LEU A 1 177 ? 24.218 3.689 -11.173 1.00 94.75 177 LEU A N 1
ATOM 1396 C CA . LEU A 1 177 ? 23.153 4.065 -10.251 1.00 94.75 177 LEU A CA 1
ATOM 1397 C C . LEU A 1 177 ? 23.022 5.588 -10.255 1.00 94.75 177 LEU A C 1
ATOM 1399 O O . LEU A 1 177 ? 24.031 6.295 -10.190 1.00 94.75 177 LEU A O 1
ATOM 1403 N N . VAL A 1 178 ? 21.796 6.088 -10.362 1.00 92.50 178 VAL A N 1
ATOM 1404 C CA . VAL A 1 178 ? 21.504 7.524 -10.430 1.00 92.50 178 VAL A CA 1
ATOM 1405 C C . VAL A 1 178 ? 20.378 7.910 -9.482 1.00 92.50 178 VAL A C 1
ATOM 1407 O O . VAL A 1 178 ? 19.635 7.065 -8.991 1.00 92.50 178 VAL A O 1
ATOM 1410 N N . THR A 1 179 ? 20.227 9.211 -9.258 1.00 92.38 179 THR A N 1
ATOM 1411 C CA . THR A 1 179 ? 19.039 9.767 -8.612 1.00 92.38 179 THR A CA 1
ATOM 1412 C C . THR A 1 179 ? 17.986 10.077 -9.675 1.00 92.38 179 THR A C 1
ATOM 1414 O O . THR A 1 179 ? 18.215 10.928 -10.535 1.00 92.38 179 THR A O 1
ATOM 1417 N N . LEU A 1 180 ? 16.839 9.400 -9.621 1.00 89.75 180 LEU A N 1
ATOM 1418 C CA . LEU A 1 180 ? 15.665 9.711 -10.440 1.00 89.75 180 LEU A CA 1
ATOM 1419 C C . LEU A 1 180 ? 14.783 10.711 -9.688 1.00 89.75 180 LEU A C 1
ATOM 1421 O O . LEU A 1 180 ? 14.484 10.513 -8.514 1.00 89.75 180 LEU A O 1
ATOM 1425 N N . ILE A 1 181 ? 14.354 11.772 -10.366 1.00 88.81 181 ILE A N 1
ATOM 1426 C CA . ILE A 1 181 ? 13.413 12.752 -9.819 1.00 88.81 181 ILE A CA 1
ATOM 1427 C C . ILE A 1 181 ? 12.135 12.682 -10.652 1.00 88.81 181 ILE A C 1
ATOM 1429 O O . ILE A 1 181 ? 12.158 13.021 -11.833 1.00 88.81 181 ILE A O 1
ATOM 1433 N N . GLU A 1 182 ? 11.034 12.258 -10.038 1.00 85.88 182 GLU A N 1
ATOM 1434 C CA . GLU A 1 182 ? 9.719 12.114 -10.675 1.00 85.88 182 GLU A CA 1
ATOM 1435 C C . GLU A 1 182 ? 8.655 12.730 -9.757 1.00 85.88 182 GLU A C 1
ATOM 1437 O O . GLU A 1 182 ? 8.645 12.465 -8.558 1.00 85.88 182 GLU A O 1
ATOM 1442 N N . ASP A 1 183 ? 7.812 13.624 -10.283 1.00 83.19 183 ASP A N 1
ATOM 1443 C CA . ASP A 1 183 ? 6.727 14.294 -9.540 1.00 83.19 183 ASP A CA 1
ATOM 1444 C C . ASP A 1 183 ? 7.128 14.926 -8.184 1.00 83.19 183 ASP A C 1
ATOM 1446 O O . ASP A 1 183 ? 6.351 14.969 -7.229 1.00 83.19 183 ASP A O 1
ATOM 1450 N N . ASN A 1 184 ? 8.338 15.497 -8.111 1.00 82.50 184 ASN A N 1
ATOM 1451 C CA . ASN A 1 184 ? 8.971 16.059 -6.900 1.00 82.50 184 ASN A CA 1
ATOM 1452 C C . ASN A 1 184 ? 9.402 15.026 -5.841 1.00 82.50 184 ASN A C 1
ATOM 1454 O O . ASN A 1 184 ? 9.750 15.405 -4.720 1.00 82.50 184 ASN A O 1
ATOM 1458 N N . ILE A 1 185 ? 9.415 13.740 -6.184 1.00 84.50 185 ILE A N 1
ATOM 1459 C CA . ILE A 1 185 ? 9.954 12.657 -5.365 1.00 84.50 185 ILE A CA 1
ATOM 1460 C C . ILE A 1 185 ? 11.340 12.290 -5.899 1.00 84.50 185 ILE A C 1
ATOM 1462 O O . ILE A 1 185 ? 11.539 12.137 -7.102 1.00 84.50 185 ILE A O 1
ATOM 1466 N N . SER A 1 186 ? 12.309 12.166 -4.992 1.00 87.50 186 SER A N 1
ATOM 1467 C CA . SER A 1 186 ? 13.664 11.710 -5.304 1.00 87.50 186 SER A CA 1
ATOM 1468 C C . SER A 1 186 ? 13.793 10.225 -4.978 1.00 87.50 186 SER A C 1
ATOM 1470 O O . SER A 1 186 ? 13.513 9.809 -3.852 1.00 87.50 186 SER A O 1
ATOM 1472 N N . TYR A 1 187 ? 14.239 9.443 -5.953 1.00 89.31 187 TYR A N 1
ATOM 1473 C CA . TYR A 1 187 ? 14.542 8.024 -5.835 1.00 89.31 187 TYR A CA 1
ATOM 1474 C C . TYR A 1 187 ? 16.048 7.851 -5.992 1.00 89.31 187 TYR A C 1
ATOM 1476 O O . TYR A 1 187 ? 16.613 8.153 -7.044 1.00 89.31 187 TYR A O 1
ATOM 1484 N N . GLU A 1 188 ? 16.708 7.415 -4.928 1.00 90.81 188 GLU A N 1
ATOM 1485 C CA . GLU A 1 188 ? 18.150 7.173 -4.920 1.00 90.81 188 GLU A CA 1
ATOM 1486 C C . GLU A 1 188 ? 18.477 5.774 -5.455 1.00 90.81 188 GLU A C 1
ATOM 1488 O O . GLU A 1 188 ? 17.620 4.890 -5.481 1.00 90.81 188 GLU A O 1
ATOM 1493 N N . ASP A 1 189 ? 19.725 5.590 -5.890 1.00 93.31 189 ASP A N 1
ATOM 1494 C CA . ASP A 1 189 ? 20.269 4.310 -6.352 1.00 93.31 189 ASP A CA 1
ATOM 1495 C C . ASP A 1 189 ? 19.446 3.610 -7.454 1.00 93.31 189 ASP A C 1
ATOM 1497 O O . ASP A 1 189 ? 19.357 2.381 -7.510 1.00 93.31 189 ASP A O 1
ATOM 1501 N N . VAL A 1 190 ? 18.858 4.384 -8.371 1.00 93.81 190 VAL A N 1
ATOM 1502 C CA . VAL A 1 190 ? 18.074 3.854 -9.492 1.00 93.81 190 VAL A CA 1
ATOM 1503 C C . VAL A 1 190 ? 19.011 3.335 -10.588 1.00 93.81 190 VAL A C 1
ATOM 1505 O O . VAL A 1 190 ? 19.810 4.111 -11.122 1.00 93.81 190 VAL A O 1
ATOM 1508 N N . PRO A 1 191 ? 18.939 2.045 -10.969 1.00 94.81 191 PRO A N 1
ATOM 1509 C CA . PRO A 1 191 ? 19.773 1.495 -12.026 1.00 94.81 191 PRO A CA 1
ATOM 1510 C C . PRO A 1 191 ? 19.327 1.988 -13.402 1.00 94.81 191 PRO A C 1
ATOM 1512 O O . PRO A 1 191 ? 18.143 1.925 -13.741 1.00 94.81 191 PRO A O 1
ATOM 1515 N N . ILE A 1 192 ? 20.295 2.392 -14.228 1.00 92.31 192 ILE A N 1
ATOM 1516 C CA . ILE A 1 192 ? 20.075 2.611 -15.662 1.00 92.31 192 ILE A CA 1
ATOM 1517 C C . ILE A 1 192 ? 20.467 1.348 -16.420 1.00 92.31 192 ILE A C 1
ATOM 1519 O O . ILE A 1 192 ? 21.636 0.962 -16.510 1.00 92.31 192 ILE A O 1
ATOM 1523 N N . LEU A 1 193 ? 19.461 0.703 -16.988 1.00 92.69 193 LEU A N 1
ATOM 1524 C CA . LEU A 1 193 ? 19.582 -0.495 -17.792 1.00 92.69 193 LEU A CA 1
ATOM 1525 C C . LEU A 1 193 ? 19.646 -0.128 -19.273 1.00 92.69 193 LEU A C 1
ATOM 1527 O O . LEU A 1 193 ? 19.031 0.828 -19.738 1.00 92.69 193 LEU A O 1
ATOM 1531 N N . THR A 1 194 ? 20.391 -0.934 -20.021 1.00 91.50 194 THR A N 1
ATOM 1532 C CA . THR A 1 194 ? 20.521 -0.796 -21.474 1.00 91.50 194 THR A CA 1
ATOM 1533 C C . THR A 1 194 ? 20.117 -2.101 -22.133 1.00 91.50 194 THR A C 1
ATOM 1535 O O . THR A 1 194 ? 20.420 -3.184 -21.622 1.00 91.50 194 THR A O 1
ATOM 1538 N N . GLY A 1 195 ? 19.406 -1.994 -23.247 1.00 92.69 195 GLY A N 1
ATOM 1539 C CA . GLY A 1 195 ? 19.035 -3.116 -24.094 1.00 92.69 195 GLY A CA 1
ATOM 1540 C C . GLY A 1 195 ? 20.022 -3.251 -25.244 1.00 92.69 195 GLY A C 1
ATOM 1541 O O . GLY A 1 195 ? 20.483 -2.258 -25.792 1.00 92.69 195 GLY A O 1
ATOM 1542 N N . LYS A 1 196 ? 20.346 -4.476 -25.639 1.00 93.06 196 LYS A N 1
ATOM 1543 C CA . LYS A 1 196 ? 21.186 -4.759 -26.800 1.00 93.06 196 LYS A CA 1
ATOM 1544 C C . LYS A 1 196 ? 20.482 -5.723 -27.737 1.00 93.06 196 LYS A C 1
ATOM 1546 O O . LYS A 1 196 ? 20.097 -6.821 -27.331 1.00 93.06 196 LYS A O 1
ATOM 1551 N N . CYS A 1 197 ? 20.373 -5.357 -29.008 1.00 93.31 197 CYS A N 1
ATOM 1552 C CA . CYS A 1 197 ? 20.011 -6.312 -30.042 1.00 93.31 197 CYS A CA 1
ATOM 1553 C C . CYS A 1 197 ? 21.218 -7.206 -30.341 1.00 93.31 197 CYS A C 1
ATOM 1555 O O . CYS A 1 197 ? 22.261 -6.737 -30.794 1.00 93.31 197 CYS A O 1
ATOM 1557 N N . MET A 1 198 ? 21.087 -8.514 -30.128 1.00 92.25 198 MET A N 1
ATOM 1558 C CA . MET A 1 198 ? 22.188 -9.451 -30.386 1.00 92.25 198 MET A CA 1
ATOM 1559 C C . MET A 1 198 ? 22.419 -9.732 -31.876 1.00 92.25 198 MET A C 1
ATOM 1561 O O . MET A 1 198 ? 23.432 -10.334 -32.217 1.00 92.25 198 MET A O 1
ATOM 1565 N N . GLN A 1 199 ? 21.494 -9.321 -32.751 1.00 90.75 199 GLN A N 1
ATOM 1566 C CA . GLN A 1 199 ? 21.633 -9.499 -34.196 1.00 90.75 199 GLN A CA 1
ATOM 1567 C C . GLN A 1 199 ? 22.420 -8.351 -34.838 1.00 90.75 199 GLN A C 1
ATOM 1569 O O . GLN A 1 199 ? 23.447 -8.609 -35.454 1.00 90.75 199 GLN A O 1
ATOM 1574 N N . CYS A 1 200 ? 21.963 -7.102 -34.698 1.00 89.69 200 CYS A N 1
ATOM 1575 C CA . CYS A 1 200 ? 22.642 -5.941 -35.291 1.00 89.69 200 CYS A CA 1
ATOM 1576 C C . CYS A 1 200 ? 23.625 -5.244 -34.340 1.00 89.69 200 CYS A C 1
ATOM 1578 O O . CYS A 1 200 ? 24.356 -4.354 -34.757 1.00 89.69 200 CYS A O 1
ATOM 1580 N N . GLY A 1 201 ? 23.649 -5.610 -33.056 1.00 89.12 201 GLY A N 1
ATOM 1581 C CA . GLY A 1 201 ? 24.518 -4.981 -32.061 1.00 89.12 201 GLY A CA 1
ATOM 1582 C C . GLY A 1 201 ? 24.047 -3.611 -31.569 1.00 89.12 201 GLY A C 1
ATOM 1583 O O . GLY A 1 201 ? 24.717 -3.051 -30.702 1.00 89.12 201 GLY A O 1
ATOM 1584 N N . ALA A 1 202 ? 22.918 -3.095 -32.073 1.00 89.44 202 ALA A N 1
ATOM 1585 C CA . ALA A 1 202 ? 22.348 -1.824 -31.638 1.00 89.44 202 ALA A CA 1
ATOM 1586 C C . ALA A 1 202 ? 22.057 -1.827 -30.132 1.00 89.44 202 ALA A C 1
ATOM 1588 O O . ALA A 1 202 ? 21.569 -2.816 -29.572 1.00 89.44 202 ALA A O 1
ATOM 1589 N N . MET A 1 203 ? 22.369 -0.703 -29.500 1.00 90.12 203 MET A N 1
ATOM 1590 C CA . MET A 1 203 ? 22.185 -0.438 -28.083 1.00 90.12 203 MET A CA 1
ATOM 1591 C C . MET A 1 203 ? 21.004 0.510 -27.901 1.00 90.12 203 MET A C 1
ATOM 1593 O O . MET A 1 203 ? 20.872 1.509 -28.598 1.00 90.12 203 MET A O 1
ATOM 1597 N N . TYR A 1 204 ? 20.173 0.213 -26.922 1.00 89.62 204 TYR A N 1
ATOM 1598 C CA . TYR A 1 204 ? 18.989 0.966 -26.564 1.00 89.62 204 TYR A CA 1
ATOM 1599 C C . TYR A 1 204 ? 19.195 1.472 -25.142 1.00 89.62 204 TYR A C 1
ATOM 1601 O O . TYR A 1 204 ? 19.483 0.684 -24.235 1.00 89.62 204 TYR A O 1
ATOM 1609 N N . TYR A 1 205 ? 19.081 2.780 -24.963 1.00 86.75 205 TYR A N 1
ATOM 1610 C CA . TYR A 1 205 ? 19.077 3.465 -23.676 1.00 86.75 205 TYR A CA 1
ATOM 1611 C C . TYR A 1 205 ? 17.665 4.005 -23.425 1.00 86.75 205 TYR A C 1
ATOM 1613 O O . TYR A 1 205 ? 16.816 3.976 -24.315 1.00 86.75 205 TYR A O 1
ATOM 1621 N N . ALA A 1 206 ? 17.399 4.473 -22.209 1.00 82.56 206 ALA A N 1
ATOM 1622 C CA . ALA A 1 206 ? 16.091 5.029 -21.864 1.00 82.56 206 ALA A CA 1
ATOM 1623 C C . ALA A 1 206 ? 15.775 6.344 -22.593 1.00 82.56 206 ALA A C 1
ATOM 1625 O O . ALA A 1 206 ? 14.625 6.622 -22.890 1.00 82.56 206 ALA A O 1
ATOM 1626 N N . ASP A 1 207 ? 16.789 7.149 -22.906 1.00 72.81 207 ASP A N 1
ATOM 1627 C CA . ASP A 1 207 ? 16.643 8.475 -23.514 1.00 72.81 207 ASP A CA 1
ATOM 1628 C C . ASP A 1 207 ? 17.076 8.529 -24.993 1.00 72.81 207 ASP A C 1
ATOM 1630 O O . ASP A 1 207 ? 16.748 9.479 -25.710 1.00 72.81 207 ASP A O 1
ATOM 1634 N N . HIS A 1 208 ? 17.820 7.526 -25.469 1.00 75.06 208 HIS A N 1
ATOM 1635 C CA . HIS A 1 208 ? 18.328 7.471 -26.838 1.00 75.06 208 HIS A CA 1
ATOM 1636 C C . HIS A 1 208 ? 18.622 6.043 -27.318 1.00 75.06 208 HIS A C 1
ATOM 1638 O O . HIS A 1 208 ? 18.879 5.127 -26.542 1.00 75.06 208 HIS A O 1
ATOM 1644 N N . GLU A 1 209 ? 18.665 5.863 -28.631 1.00 69.50 209 GLU A N 1
ATOM 1645 C CA . GLU A 1 209 ? 19.166 4.656 -29.283 1.00 69.50 209 GLU A CA 1
ATOM 1646 C C . GLU A 1 209 ? 20.559 4.934 -29.865 1.00 69.50 209 GLU A C 1
ATOM 1648 O O . GLU A 1 209 ? 20.830 6.024 -30.370 1.00 69.50 209 GLU A O 1
ATOM 1653 N N . CYS A 1 210 ? 21.461 3.957 -29.791 1.00 73.88 210 CYS A N 1
ATOM 1654 C CA . CYS A 1 210 ? 22.780 3.997 -30.416 1.00 73.88 210 CYS A CA 1
ATOM 1655 C C . CYS A 1 210 ? 22.937 2.805 -31.360 1.00 73.88 210 CYS A C 1
ATOM 1657 O O . CYS A 1 210 ? 22.818 1.654 -30.940 1.00 73.88 210 CYS A O 1
ATOM 1659 N N . PHE A 1 211 ? 23.311 3.049 -32.609 1.00 73.31 211 PHE A N 1
ATOM 1660 C CA . PHE A 1 211 ? 23.660 1.987 -33.554 1.00 73.31 211 PHE A CA 1
ATOM 1661 C C . PHE A 1 211 ? 24.979 2.301 -34.253 1.00 73.31 211 PHE A C 1
ATOM 1663 O O . PHE A 1 211 ? 25.435 3.446 -34.274 1.00 73.31 211 PHE A O 1
ATOM 1670 N N . GLN A 1 212 ? 25.608 1.266 -34.800 1.00 76.00 212 GLN A N 1
ATOM 1671 C CA . GLN A 1 212 ? 26.805 1.420 -35.610 1.00 76.00 212 GLN A CA 1
ATOM 1672 C C . GLN A 1 212 ? 26.383 1.645 -37.065 1.00 76.00 212 GLN A C 1
ATOM 1674 O O . GLN A 1 212 ? 25.648 0.834 -37.627 1.00 76.00 212 GLN A O 1
ATOM 1679 N N . ASP A 1 213 ? 26.794 2.764 -37.654 1.00 72.94 213 ASP A N 1
ATOM 1680 C CA . ASP A 1 213 ? 26.479 3.096 -39.040 1.00 72.94 213 ASP A CA 1
ATOM 1681 C C . ASP A 1 213 ? 27.317 2.276 -40.041 1.00 72.94 213 ASP A C 1
ATOM 1683 O O . ASP A 1 213 ? 28.218 1.513 -39.679 1.00 72.94 213 ASP A O 1
ATOM 1687 N N . ASN A 1 214 ? 27.041 2.464 -41.334 1.00 72.88 214 ASN A N 1
ATOM 1688 C CA . ASN A 1 214 ? 27.734 1.765 -42.423 1.00 72.88 214 ASN A CA 1
ATOM 1689 C C . ASN A 1 214 ? 29.244 2.072 -42.506 1.00 72.88 214 ASN A C 1
ATOM 1691 O O . ASN A 1 214 ? 29.964 1.386 -43.229 1.00 72.88 214 ASN A O 1
ATOM 1695 N N . TYR A 1 215 ? 29.728 3.090 -41.790 1.00 76.19 215 TYR A N 1
ATOM 1696 C CA . TYR A 1 215 ? 31.135 3.482 -41.715 1.00 76.19 215 TYR A CA 1
ATOM 1697 C C . TYR A 1 215 ? 31.803 3.004 -40.418 1.00 76.19 215 TYR A C 1
ATOM 1699 O O . TYR A 1 215 ? 32.974 3.299 -40.178 1.00 76.19 215 TYR A O 1
ATOM 1707 N N . GLY A 1 216 ? 31.082 2.247 -39.586 1.00 73.31 216 GLY A N 1
ATOM 1708 C CA . GLY A 1 216 ? 31.575 1.743 -38.313 1.00 73.31 216 GLY A CA 1
ATOM 1709 C C . GLY A 1 216 ? 31.507 2.759 -37.169 1.00 73.31 216 GLY A C 1
ATOM 1710 O O . GLY A 1 216 ? 32.009 2.456 -36.084 1.00 73.31 216 GLY A O 1
ATOM 1711 N N . SER A 1 217 ? 30.903 3.931 -37.375 1.00 77.06 217 SER A N 1
ATOM 1712 C CA . SER A 1 217 ? 30.764 4.982 -36.366 1.00 77.06 217 SER A CA 1
ATOM 1713 C C . SER A 1 217 ? 29.503 4.780 -35.524 1.00 77.06 217 SER A C 1
ATOM 1715 O O . SER A 1 217 ? 28.454 4.393 -36.035 1.00 77.06 217 SER A O 1
ATOM 1717 N N . TRP A 1 218 ? 29.582 5.056 -34.220 1.00 75.44 218 TRP A N 1
ATOM 1718 C CA . TRP A 1 218 ? 28.416 5.013 -33.335 1.00 75.44 218 TRP A CA 1
ATOM 1719 C C . TRP A 1 218 ? 27.588 6.291 -33.482 1.00 75.44 218 TRP A C 1
ATOM 1721 O O . TRP A 1 218 ? 28.061 7.382 -33.163 1.00 75.44 218 TRP A O 1
ATOM 1731 N N . THR A 1 219 ? 26.344 6.141 -33.929 1.00 74.62 219 THR A N 1
ATOM 1732 C CA . THR A 1 219 ? 25.385 7.237 -34.120 1.00 74.62 219 THR A CA 1
ATOM 1733 C C . THR A 1 219 ? 24.282 7.169 -33.070 1.00 74.62 219 THR A C 1
ATOM 1735 O O . THR A 1 219 ? 23.823 6.078 -32.735 1.00 74.62 219 THR A O 1
ATOM 1738 N N . LYS A 1 220 ? 23.863 8.333 -32.553 1.00 76.50 220 LYS A N 1
ATOM 1739 C CA . LYS A 1 220 ? 22.770 8.474 -31.579 1.00 76.50 220 LYS A CA 1
ATOM 1740 C C . LYS A 1 220 ? 21.480 8.943 -32.251 1.00 76.50 220 LYS A C 1
ATOM 1742 O O . LYS A 1 220 ? 21.518 9.889 -33.035 1.00 76.50 220 LYS A O 1
ATOM 1747 N N . CYS A 1 221 ? 20.352 8.362 -31.861 1.00 65.19 221 CYS A N 1
ATOM 1748 C CA . CYS A 1 221 ? 19.007 8.810 -32.213 1.00 65.19 221 CYS A CA 1
ATOM 1749 C C . CYS A 1 221 ? 18.195 9.076 -30.944 1.00 65.19 221 CYS A C 1
ATOM 1751 O O . CYS A 1 221 ? 18.239 8.291 -30.003 1.00 65.19 221 CYS A O 1
ATOM 1753 N N . TYR A 1 222 ? 17.461 10.186 -30.911 1.00 64.31 222 TYR A N 1
ATOM 1754 C CA . TYR A 1 222 ? 16.616 10.550 -29.773 1.00 64.31 222 TYR A CA 1
ATOM 1755 C C . TYR A 1 222 ? 15.209 9.992 -29.976 1.00 64.31 222 TYR A C 1
ATOM 1757 O O . TYR A 1 222 ? 14.618 10.197 -31.033 1.00 64.31 222 TYR A O 1
ATOM 1765 N N . LEU A 1 223 ? 14.657 9.333 -28.954 1.00 51.28 223 LEU A N 1
ATOM 1766 C CA . LEU A 1 223 ? 13.314 8.739 -29.007 1.00 51.28 223 LEU A CA 1
ATOM 1767 C C . LEU A 1 223 ? 12.174 9.780 -28.989 1.00 51.28 223 LEU A C 1
ATOM 1769 O O . LEU A 1 223 ? 11.026 9.433 -29.232 1.00 51.28 223 LEU A O 1
ATOM 1773 N N . ASN A 1 224 ? 12.489 11.068 -28.801 1.00 39.91 224 ASN A N 1
ATOM 1774 C CA . ASN A 1 224 ? 11.512 12.164 -28.720 1.00 39.91 224 ASN A CA 1
ATOM 1775 C C . ASN A 1 224 ? 11.425 13.038 -29.987 1.00 39.91 224 ASN A C 1
ATOM 1777 O O . ASN A 1 224 ? 11.085 14.217 -29.900 1.00 39.91 224 ASN A O 1
ATOM 1781 N N . SER A 1 225 ? 11.742 12.502 -31.168 1.00 32.31 225 SER A N 1
ATOM 1782 C CA . SER A 1 225 ? 11.528 13.203 -32.443 1.00 32.31 225 SER A CA 1
ATOM 1783 C C . SER A 1 225 ? 10.443 12.538 -33.290 1.00 32.31 225 SER A C 1
ATOM 1785 O O . SER A 1 225 ? 10.719 12.084 -34.401 1.00 32.31 225 SER A O 1
ATOM 1787 N N . THR A 1 226 ? 9.219 12.496 -32.766 1.00 30.06 226 THR A N 1
ATOM 1788 C CA . THR A 1 226 ? 7.978 12.381 -33.552 1.00 30.06 226 THR A CA 1
ATOM 1789 C C . THR A 1 226 ? 6.873 13.172 -32.885 1.00 30.06 226 THR A C 1
ATOM 1791 O O . THR A 1 226 ? 6.680 12.951 -31.669 1.00 30.06 226 THR A O 1
#

Mean predicted aligned error: 8.06 Å

Secondary structure (DSSP, 8-state):
-PPPPPPBPP----HHHHHHHHHHHS-TT--HHHHHHHHHHHHT-HHHHHHHHHHHSPPTTPPP-SS-HHHHHHHHHHHHHHGGGHHHHSPTTTS--SS--HHHHHHHHHHHHHHHHHHTT--SB-TTS-B--PPPPBP-GGGSPPP-B--S-SB---GGGTTPBEEE-S-GGG--EEEEEETTEEEEEEEB--EEETTT--EE-SSEEEEE-TTS-EEEEETT--

Solvent-accessible surface area (backbone atoms only — not comparable to full-atom values): 133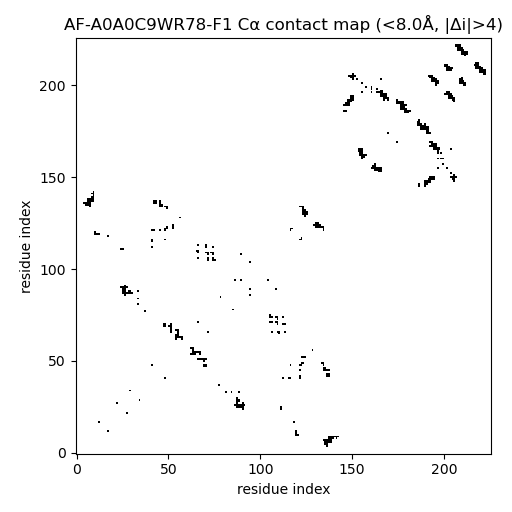36 Å² total; per-residue (Å²): 137,80,77,80,80,71,62,37,76,57,70,90,66,60,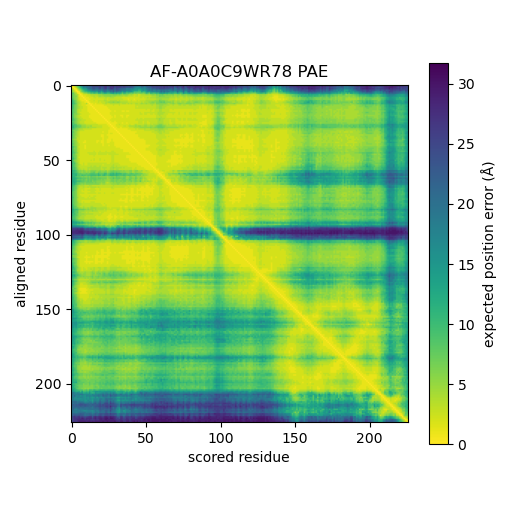64,68,62,54,51,51,48,46,68,73,64,32,16,97,71,50,50,70,68,58,52,50,50,52,50,52,54,59,54,74,35,32,66,54,40,36,58,28,49,48,41,52,55,46,60,94,94,50,73,72,37,93,61,36,74,55,40,33,51,51,31,48,52,51,44,63,72,42,54,77,58,42,61,25,55,32,36,92,72,68,74,69,56,86,64,90,49,66,67,58,57,28,49,54,47,14,48,53,49,52,53,48,31,57,74,52,63,57,54,32,49,49,101,86,65,47,81,74,52,80,55,44,55,51,38,55,77,90,74,52,84,87,65,68,46,48,37,80,68,73,37,37,84,49,78,93,47,71,56,36,62,49,39,77,76,73,51,78,92,72,47,53,63,40,74,47,77,55,98,92,42,80,40,73,73,24,39,52,43,46,30,28,24,87,83,82,64,32,35,31,37,59,74,35,37,36,38,68,47,100,84,71,46,83,44,80,44,62,80,83,78,124

Radius of gyration: 26.45 Å; Cα contacts (8 Å, |Δi|>4): 295; chains: 1; bounding box: 63×41×79 Å

pLDDT: mean 88.25, std 12.48, range [30.06, 98.12]

Sequence (226 aa):
VTAAPQTQPFPNLPFKVFSTFVEQTFGSNISLATMLLLLFTMTENPELLSLHARQQHPAEGENKTVASGWICSLSRTIMHQLKDDIKTVFRPGEYQSKQNHQDNKDLKLSIKLDAFAKLLNLTPYDHQGKFKERLRPVSYTAIQAVHAICPDSITCVDQQCASRALLQTTRPRDVPLVTLIEDNISYEDVPILTGKCMQCGAMYYADHECFQDNYGSWTKCYLNST

Nearest PDB structures (foldseek):
  3ga8-assembly1_A  TM=4.439E-01  e=3.277E+00  Escherichia coli K-12
  6k1z-assembly1_A  TM=3.083E-01  e=6.760E+00  Homo sapiens